Protein AF-A0A7S2X9T5-F1 (afdb_monomer_lite)

InterPro domains:
  IPR002048 EF-hand domain [PS50222] (92-127)
  IPR002048 EF-hand domain [PS50222] (183-218)
  IPR002048 EF-hand domain [SM00054] (96-124)
  IPR002048 EF-hand domain [SM00054] (187-215)
  IPR011992 EF-hand domain pair [SSF47473] (95-213)
  IPR018247 EF-Hand 1, calcium-binding site [PS00018] (105-117)
  IPR018247 EF-Hand 1, calcium-binding site [PS00018] (196-208)
  IPR051001 Calbindin Calcium-Binding [PTHR19972] (71-126)

Structure (mmCIF, N/CA/C/O backbone):
data_AF-A0A7S2X9T5-F1
#
_entry.id   AF-A0A7S2X9T5-F1
#
loop_
_atom_site.group_PDB
_atom_site.id
_atom_site.type_symbol
_atom_site.label_atom_id
_atom_site.label_alt_id
_atom_site.label_comp_id
_atom_site.label_asym_id
_atom_site.label_entity_id
_atom_site.label_seq_id
_atom_site.pdbx_PDB_ins_code
_atom_site.Cartn_x
_atom_site.Cartn_y
_atom_site.Cartn_z
_atom_site.occupancy
_atom_site.B_iso_or_equiv
_atom_site.auth_seq_id
_atom_site.auth_comp_id
_atom_site.auth_asym_id
_atom_site.auth_atom_id
_atom_site.pdbx_PDB_model_num
ATOM 1 N N . HIS A 1 1 ? -42.549 -11.070 -49.630 1.00 38.09 1 HIS A N 1
ATOM 2 C CA . HIS A 1 1 ? -42.381 -11.537 -48.239 1.00 38.09 1 HIS A CA 1
ATOM 3 C C . HIS A 1 1 ? -40.902 -11.525 -47.899 1.00 38.09 1 HIS A C 1
ATOM 5 O O . HIS A 1 1 ? -40.160 -12.349 -48.411 1.00 38.09 1 HIS A O 1
ATOM 11 N N . ILE A 1 2 ? -40.483 -10.548 -47.099 1.00 38.19 2 ILE A N 1
ATOM 12 C CA . ILE A 1 2 ? -39.119 -10.401 -46.590 1.00 38.19 2 ILE A CA 1
ATOM 13 C C . ILE A 1 2 ? -39.143 -10.981 -45.171 1.00 38.19 2 ILE A C 1
ATOM 15 O O . ILE A 1 2 ? -39.944 -10.528 -44.356 1.00 38.19 2 ILE A O 1
ATOM 19 N N . ARG A 1 3 ? -38.331 -12.005 -44.887 1.00 30.66 3 ARG A N 1
ATOM 20 C CA . ARG A 1 3 ? -38.023 -12.434 -43.512 1.00 30.66 3 ARG A CA 1
ATOM 21 C C . ARG A 1 3 ? -36.556 -12.094 -43.223 1.00 30.66 3 ARG A C 1
ATOM 23 O O . ARG A 1 3 ? -35.728 -12.373 -44.089 1.00 30.66 3 ARG A O 1
ATOM 30 N N . PRO A 1 4 ? -36.229 -11.500 -42.063 1.00 34.91 4 PRO A N 1
ATOM 31 C CA . PRO A 1 4 ? -34.868 -11.092 -41.746 1.00 34.91 4 PRO A CA 1
ATOM 32 C C . PRO A 1 4 ? -34.027 -12.283 -41.273 1.00 34.91 4 PRO A C 1
ATOM 34 O O . PRO A 1 4 ? -34.517 -13.154 -40.552 1.00 34.91 4 PRO A O 1
ATOM 37 N N . GLN A 1 5 ? -32.757 -12.302 -41.682 1.00 32.34 5 GLN A N 1
ATOM 38 C CA . GLN A 1 5 ? -31.740 -13.206 -41.149 1.00 32.34 5 GLN A CA 1
ATOM 39 C C . GLN A 1 5 ? -31.436 -12.833 -39.693 1.00 32.34 5 GLN A C 1
ATOM 41 O O . GLN A 1 5 ? -31.214 -11.668 -39.374 1.00 32.34 5 GLN A O 1
ATOM 46 N N . GLN A 1 6 ? -31.455 -13.836 -38.817 1.00 29.19 6 GLN A N 1
ATOM 47 C CA . GLN A 1 6 ? -31.031 -13.727 -37.426 1.00 29.19 6 GLN A CA 1
ATOM 48 C C . GLN A 1 6 ? -29.504 -13.619 -37.359 1.00 29.19 6 GLN A C 1
ATOM 50 O O . GLN A 1 6 ? -28.792 -14.478 -37.876 1.00 29.19 6 GLN A O 1
ATOM 55 N N . GLU A 1 7 ? -29.014 -12.578 -36.689 1.00 29.03 7 GLU A N 1
ATOM 56 C CA . GLU A 1 7 ? -27.618 -12.436 -36.285 1.00 29.03 7 GLU A CA 1
ATOM 57 C C . GLU A 1 7 ? -27.287 -13.462 -35.192 1.00 29.03 7 GLU A C 1
ATOM 59 O O . GLU A 1 7 ? -27.746 -13.365 -34.052 1.00 29.03 7 GLU A O 1
ATOM 64 N N . THR A 1 8 ? -26.467 -14.457 -35.522 1.00 29.42 8 THR A N 1
ATOM 65 C CA . THR A 1 8 ? -25.823 -15.317 -34.528 1.00 29.42 8 THR A CA 1
ATOM 66 C C . THR A 1 8 ? -24.639 -14.579 -33.913 1.00 29.42 8 THR A C 1
ATOM 68 O O . THR A 1 8 ? -23.557 -14.513 -34.497 1.00 29.42 8 THR A O 1
ATOM 71 N N . TRP A 1 9 ? -24.849 -14.038 -32.715 1.00 28.67 9 TRP A N 1
ATOM 72 C CA . TRP A 1 9 ? -23.794 -13.574 -31.819 1.00 28.67 9 TRP A CA 1
ATOM 73 C C . TRP A 1 9 ? -22.927 -14.766 -31.390 1.00 28.67 9 TRP A C 1
ATOM 75 O O . TRP A 1 9 ? -23.357 -15.608 -30.602 1.00 28.67 9 TRP A O 1
ATOM 85 N N . MET A 1 10 ? -21.700 -14.857 -31.911 1.00 30.62 10 MET A N 1
ATOM 86 C CA . MET A 1 10 ? -20.696 -15.784 -31.387 1.00 30.62 10 MET A CA 1
ATOM 87 C C . MET A 1 10 ? -20.160 -15.243 -30.059 1.00 30.62 10 MET A C 1
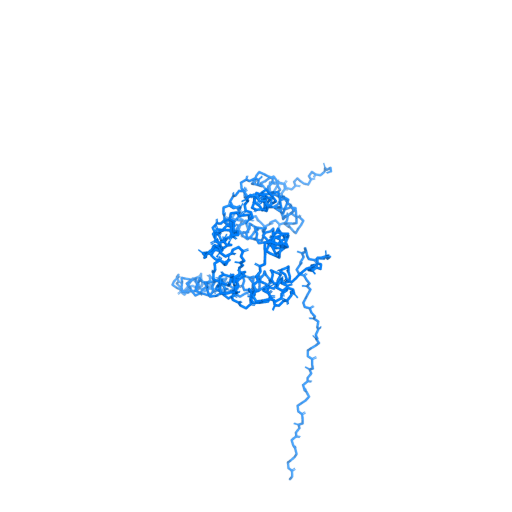ATOM 89 O O . MET A 1 10 ? -19.544 -14.181 -30.002 1.00 30.62 10 MET A O 1
ATOM 93 N N . GLY A 1 11 ? -20.428 -15.983 -28.984 1.00 26.03 11 GLY A N 1
ATOM 94 C CA . GLY A 1 11 ? -19.968 -15.671 -27.639 1.00 26.03 11 GLY A CA 1
ATOM 95 C C . GLY A 1 11 ? -18.446 -15.736 -27.524 1.00 26.03 11 GLY A C 1
ATOM 96 O O . GLY A 1 11 ? -17.842 -16.794 -27.696 1.00 26.03 11 GLY A O 1
ATOM 97 N N . CYS A 1 12 ? -17.830 -14.610 -27.167 1.00 30.22 12 CYS A N 1
ATOM 98 C CA . CYS A 1 12 ? -16.472 -14.589 -26.643 1.00 30.22 12 CYS A CA 1
ATOM 99 C C . CYS A 1 12 ? -16.456 -15.330 -25.301 1.00 30.22 12 CYS A C 1
ATOM 101 O O . CYS A 1 12 ? -17.084 -14.905 -24.330 1.00 30.22 12 CYS A O 1
ATOM 103 N N . GLY A 1 13 ? -15.756 -16.463 -25.268 1.00 27.20 13 GLY A N 1
ATOM 104 C CA . GLY A 1 13 ? -15.560 -17.264 -24.069 1.00 27.20 13 GLY A CA 1
ATOM 105 C C . GLY A 1 13 ? -14.967 -16.443 -22.924 1.00 27.20 13 GLY A C 1
ATOM 106 O O . GLY A 1 13 ? -14.002 -15.701 -23.095 1.00 27.20 13 GLY A O 1
ATOM 107 N N . ASN A 1 14 ? -15.546 -16.623 -21.737 1.00 29.62 14 ASN A N 1
ATOM 108 C CA . ASN A 1 14 ? -15.087 -16.097 -20.452 1.00 29.62 14 ASN A CA 1
ATOM 109 C C . ASN A 1 14 ? -13.755 -16.737 -20.003 1.00 29.62 14 ASN A C 1
ATOM 111 O O . ASN A 1 14 ? -13.665 -17.320 -18.920 1.00 29.62 14 ASN A O 1
ATOM 115 N N . SER A 1 15 ? -12.691 -16.639 -20.799 1.00 31.06 15 SER A N 1
ATOM 116 C CA . SER A 1 15 ? -11.345 -16.888 -20.286 1.00 31.06 15 SER A CA 1
ATOM 117 C C . SER A 1 15 ? -10.933 -15.677 -19.455 1.00 31.06 15 SER A C 1
ATOM 119 O O . SER A 1 15 ? -10.587 -14.625 -19.995 1.00 31.06 15 SER A O 1
ATOM 121 N N . LYS A 1 16 ? -11.011 -15.813 -18.124 1.00 30.31 16 LYS A N 1
ATOM 122 C CA . LYS A 1 16 ? -10.439 -14.838 -17.188 1.00 30.31 16 LYS A CA 1
ATOM 123 C C . LYS A 1 16 ? -8.987 -14.562 -17.610 1.00 30.31 16 LYS A C 1
ATOM 125 O O . LYS A 1 16 ? -8.250 -15.528 -17.818 1.00 30.31 16 LYS A O 1
ATOM 130 N N . PRO A 1 17 ? -8.564 -13.292 -17.734 1.00 34.03 17 PRO A N 1
ATOM 131 C CA . PRO A 1 17 ? -7.172 -12.986 -18.026 1.00 34.03 17 PRO A CA 1
ATOM 132 C C . PRO A 1 17 ? -6.274 -13.617 -16.950 1.00 34.03 17 PRO A C 1
ATOM 134 O O . PRO A 1 17 ? -6.672 -13.652 -15.777 1.00 34.03 17 PRO A O 1
ATOM 137 N N . PRO A 1 18 ? -5.093 -14.138 -17.328 1.00 29.88 18 PRO A N 1
ATOM 138 C CA . PRO A 1 18 ? -4.200 -14.792 -16.386 1.00 29.88 18 PRO A CA 1
ATOM 139 C C . PRO A 1 18 ? -3.847 -13.831 -15.242 1.00 29.88 18 PRO A C 1
ATOM 141 O O . PRO A 1 18 ? -3.672 -12.627 -15.472 1.00 29.88 18 PRO A O 1
ATOM 144 N N . PRO A 1 19 ? -3.770 -14.326 -13.994 1.00 32.53 19 PRO A N 1
ATOM 145 C CA . PRO A 1 19 ? -3.371 -13.497 -12.871 1.00 32.53 19 PRO A CA 1
ATOM 146 C C . PRO A 1 19 ? -1.967 -12.925 -13.127 1.00 32.53 19 PRO A C 1
ATOM 148 O O . PRO A 1 19 ? -1.104 -13.628 -13.657 1.00 32.53 19 PRO A O 1
ATOM 151 N N . PRO A 1 20 ? -1.707 -11.655 -12.769 1.00 39.97 20 PRO A N 1
ATOM 152 C CA . PRO A 1 20 ? -0.379 -11.083 -12.921 1.00 39.97 20 PRO A CA 1
ATOM 153 C C . PRO A 1 20 ? 0.640 -11.907 -12.125 1.00 39.97 20 PRO A C 1
ATOM 155 O O . PRO A 1 20 ? 0.390 -12.293 -10.979 1.00 39.97 20 PRO A O 1
ATOM 158 N N . SER A 1 21 ? 1.793 -12.161 -12.745 1.00 34.38 21 SER A N 1
ATOM 159 C CA . SER A 1 21 ? 2.908 -12.913 -12.164 1.00 34.38 21 SER A CA 1
ATOM 160 C C . SER A 1 21 ? 3.234 -12.396 -10.755 1.00 34.38 21 SER A C 1
ATOM 162 O O . SER A 1 21 ? 3.602 -11.228 -10.607 1.00 34.38 21 SER A O 1
ATOM 164 N N . GLY A 1 22 ? 3.076 -13.249 -9.737 1.00 40.38 22 GLY A N 1
ATOM 165 C CA . GLY A 1 22 ? 3.231 -12.900 -8.315 1.00 40.38 22 GLY A CA 1
ATOM 166 C C . GLY A 1 22 ? 1.965 -13.062 -7.460 1.00 40.38 22 GLY A C 1
ATOM 167 O O . GLY A 1 22 ? 2.048 -12.917 -6.246 1.00 40.38 22 GLY A O 1
ATOM 168 N N . MET A 1 23 ? 0.813 -13.383 -8.066 1.00 46.84 23 MET A N 1
ATOM 169 C CA . MET A 1 23 ? -0.453 -13.646 -7.355 1.00 46.84 23 MET A CA 1
ATOM 170 C C . MET A 1 23 ? -0.829 -15.131 -7.225 1.00 46.84 23 MET A C 1
ATOM 172 O O . MET A 1 23 ? -1.906 -15.441 -6.715 1.00 46.84 23 MET A O 1
ATOM 176 N N . GLU A 1 24 ? 0.020 -16.061 -7.667 1.00 38.56 24 GLU A N 1
ATOM 177 C CA . GLU A 1 24 ? -0.227 -17.494 -7.471 1.00 38.56 24 GLU A CA 1
ATOM 178 C C . GLU A 1 24 ? -0.233 -17.818 -5.967 1.00 38.56 24 GLU A C 1
ATOM 180 O O . GLU A 1 24 ? 0.799 -17.767 -5.302 1.00 38.56 24 GLU A O 1
ATOM 185 N N . GLY A 1 25 ? -1.424 -18.103 -5.424 1.00 44.62 25 GLY A N 1
ATOM 186 C CA . GLY A 1 25 ? -1.620 -18.564 -4.044 1.00 44.62 25 GLY A CA 1
ATOM 187 C C . GLY A 1 25 ? -2.111 -17.527 -3.024 1.00 44.62 25 GLY A C 1
ATOM 188 O O . GLY A 1 25 ? -2.341 -17.898 -1.877 1.00 44.62 25 GLY A O 1
ATOM 189 N N . MET A 1 26 ? -2.319 -16.256 -3.391 1.00 47.56 26 MET A N 1
ATOM 190 C CA . MET A 1 26 ? -2.871 -15.252 -2.461 1.00 47.56 26 MET A CA 1
ATOM 191 C C . MET A 1 26 ? -4.394 -15.140 -2.596 1.00 47.56 26 MET A C 1
ATOM 193 O O . MET A 1 26 ? -4.911 -14.337 -3.372 1.00 47.56 26 MET A O 1
ATOM 197 N N . THR A 1 27 ? -5.127 -15.943 -1.827 1.00 51.59 27 THR A N 1
ATOM 198 C CA . THR A 1 27 ? -6.568 -15.750 -1.611 1.00 51.59 27 THR A CA 1
ATOM 199 C C . THR A 1 27 ? -6.779 -14.643 -0.574 1.00 51.59 27 THR A C 1
ATOM 201 O O . THR A 1 27 ? -6.241 -14.766 0.529 1.00 51.59 27 THR A O 1
ATOM 204 N N . PRO A 1 28 ? -7.539 -13.572 -0.876 1.00 60.72 28 PRO A N 1
ATOM 205 C CA . PRO A 1 28 ? -7.909 -12.575 0.125 1.00 60.72 28 PRO A CA 1
ATOM 206 C C . PRO A 1 28 ? -8.581 -13.259 1.318 1.00 60.72 28 PRO A C 1
ATOM 208 O O . PRO A 1 28 ? -9.550 -13.993 1.137 1.00 60.72 28 PRO A O 1
ATOM 211 N N . ASN A 1 29 ? -8.057 -13.047 2.520 1.00 70.00 29 ASN A N 1
ATOM 212 C CA . ASN A 1 29 ? -8.538 -13.699 3.740 1.00 70.00 29 ASN A CA 1
ATOM 213 C C . ASN A 1 29 ? -9.591 -12.872 4.498 1.00 70.00 29 ASN A C 1
ATOM 215 O O . ASN A 1 29 ? -10.198 -13.384 5.432 1.00 70.00 29 ASN A O 1
ATOM 219 N N . ASN A 1 30 ? -9.815 -11.616 4.103 1.00 79.06 30 ASN A N 1
ATOM 220 C CA . ASN A 1 30 ? -10.853 -10.742 4.647 1.00 79.06 30 ASN A CA 1
ATOM 221 C C . ASN A 1 30 ? -11.331 -9.718 3.598 1.00 79.06 30 ASN A C 1
ATOM 223 O O . ASN A 1 30 ? -10.745 -9.580 2.518 1.00 79.06 30 ASN A O 1
ATOM 227 N N . GLU A 1 31 ? -12.403 -8.999 3.931 1.00 81.75 31 GLU A N 1
ATOM 228 C CA . GLU A 1 31 ? -13.028 -7.983 3.075 1.00 81.75 31 GLU A CA 1
ATOM 229 C C . GLU A 1 31 ? -12.046 -6.867 2.687 1.00 81.75 31 GLU A C 1
ATOM 231 O O . GLU A 1 31 ? -11.949 -6.477 1.523 1.00 81.75 31 GLU A O 1
ATOM 236 N N . ILE A 1 32 ? -11.240 -6.403 3.645 1.00 82.44 32 ILE A N 1
ATOM 237 C CA . ILE A 1 32 ? -10.278 -5.318 3.429 1.00 82.44 32 ILE A CA 1
ATOM 238 C C . ILE A 1 32 ? -9.223 -5.722 2.385 1.00 82.44 32 ILE A C 1
ATOM 240 O O . ILE A 1 32 ? -8.907 -4.950 1.479 1.00 82.44 32 ILE A O 1
ATOM 244 N N . SER A 1 33 ? -8.719 -6.954 2.450 1.00 81.12 33 SER A N 1
ATOM 245 C CA . SER A 1 33 ? -7.790 -7.518 1.466 1.00 81.12 33 SER A CA 1
ATOM 246 C C . SER A 1 33 ? -8.400 -7.602 0.067 1.00 81.12 33 SER A C 1
ATOM 248 O O . SER A 1 33 ? -7.705 -7.350 -0.920 1.00 81.12 33 SER A O 1
ATOM 250 N N . GLN A 1 34 ? -9.693 -7.927 -0.048 1.00 79.94 34 GLN A N 1
ATOM 251 C CA . GLN A 1 34 ? -10.385 -7.940 -1.342 1.00 79.94 34 GLN A CA 1
ATOM 252 C C . GLN A 1 34 ? -10.470 -6.536 -1.937 1.00 79.94 34 GLN A C 1
ATOM 254 O O . GLN A 1 34 ? -10.142 -6.347 -3.112 1.00 79.94 34 GLN A O 1
ATOM 259 N N . LEU A 1 35 ? -10.849 -5.549 -1.122 1.00 80.75 35 LEU A N 1
ATOM 260 C CA . LEU A 1 35 ? -10.935 -4.149 -1.536 1.00 80.75 35 LEU A CA 1
ATOM 261 C C . LEU A 1 35 ? -9.570 -3.618 -1.989 1.00 80.75 35 LEU A C 1
ATOM 263 O O . LEU A 1 35 ? -9.462 -3.053 -3.078 1.00 80.75 35 LEU A O 1
ATOM 267 N N . PHE A 1 36 ? -8.510 -3.892 -1.226 1.00 81.50 36 PHE A N 1
ATOM 268 C CA . PHE A 1 36 ? -7.139 -3.556 -1.612 1.00 81.50 36 PHE A CA 1
ATOM 269 C C . PHE A 1 36 ? -6.709 -4.197 -2.933 1.00 81.50 36 PHE A C 1
ATOM 271 O O . PHE A 1 36 ? -6.029 -3.572 -3.749 1.00 81.50 36 PHE A O 1
ATOM 278 N N . LEU A 1 37 ? -7.095 -5.450 -3.170 1.00 79.31 37 LEU A N 1
ATOM 279 C CA . LEU A 1 37 ? -6.748 -6.149 -4.400 1.00 79.31 37 LEU A CA 1
ATOM 280 C C . LEU A 1 37 ? -7.480 -5.567 -5.617 1.00 79.31 37 LEU A C 1
ATOM 282 O O . LEU A 1 37 ? -6.879 -5.435 -6.686 1.00 79.31 37 LEU A O 1
ATOM 286 N N . ILE A 1 38 ? -8.763 -5.228 -5.470 1.00 79.50 38 ILE A N 1
ATOM 287 C CA . ILE A 1 38 ? -9.550 -4.552 -6.511 1.00 79.50 38 ILE A CA 1
ATOM 288 C C . ILE A 1 38 ? -8.910 -3.205 -6.849 1.00 79.50 38 ILE A C 1
ATOM 290 O O . ILE A 1 38 ? -8.697 -2.906 -8.026 1.00 79.50 38 ILE A O 1
ATOM 294 N N . ASP A 1 39 ? -8.563 -2.433 -5.823 1.00 77.25 39 ASP A N 1
ATOM 295 C CA . ASP A 1 39 ? -7.907 -1.137 -5.954 1.00 77.25 39 ASP A CA 1
ATOM 296 C C . ASP A 1 39 ? -6.589 -1.235 -6.734 1.00 77.25 39 ASP A C 1
ATOM 298 O O . ASP A 1 39 ? -6.404 -0.599 -7.777 1.00 77.25 39 ASP A O 1
ATOM 302 N N . TYR A 1 40 ? -5.710 -2.140 -6.298 1.00 80.00 40 TYR A N 1
ATOM 303 C CA . TYR A 1 40 ? -4.430 -2.386 -6.951 1.00 80.00 40 TYR A CA 1
ATOM 304 C C . TYR A 1 40 ? -4.601 -2.814 -8.420 1.00 80.00 40 TYR A C 1
ATOM 306 O O . TYR A 1 40 ? -3.882 -2.327 -9.295 1.00 80.00 40 TYR A O 1
ATOM 314 N N . LYS A 1 41 ? -5.577 -3.683 -8.724 1.00 80.19 41 LYS A N 1
ATOM 315 C CA . LYS A 1 41 ? -5.870 -4.117 -10.101 1.00 80.19 41 LYS A CA 1
ATOM 316 C C . LYS A 1 41 ? -6.335 -2.961 -10.987 1.00 80.19 41 LYS A C 1
ATOM 318 O O . LYS A 1 41 ? -5.846 -2.844 -12.110 1.00 80.19 41 LYS A O 1
ATOM 323 N N . LYS A 1 42 ? -7.234 -2.101 -10.494 1.00 74.94 42 LYS A N 1
ATOM 324 C CA . LYS A 1 42 ? -7.694 -0.905 -11.223 1.00 74.94 42 LYS A CA 1
ATOM 325 C C . LYS A 1 42 ? -6.528 0.038 -11.522 1.00 74.94 42 LYS A C 1
ATOM 327 O O . LYS A 1 42 ? -6.359 0.473 -12.659 1.00 74.94 42 LYS A O 1
ATOM 332 N N . MET A 1 43 ? -5.687 0.296 -10.522 1.00 75.56 43 MET A N 1
ATOM 333 C CA . MET A 1 43 ? -4.497 1.133 -10.671 1.00 75.56 43 MET A CA 1
ATOM 334 C C . MET A 1 43 ? -3.523 0.556 -11.710 1.00 75.56 43 MET A C 1
ATOM 336 O O . MET A 1 43 ? -3.091 1.276 -12.611 1.00 75.56 43 MET A O 1
ATOM 340 N N . LYS A 1 44 ? -3.254 -0.755 -11.667 1.00 74.31 44 LYS A N 1
ATOM 341 C CA . LYS A 1 44 ? -2.377 -1.430 -12.634 1.00 74.31 44 LYS A CA 1
ATOM 342 C C . LYS A 1 44 ? -2.933 -1.403 -14.058 1.00 74.31 44 LYS A C 1
ATOM 344 O O . LYS A 1 44 ? -2.178 -1.129 -14.986 1.00 74.31 44 LYS A O 1
ATOM 349 N N . ALA A 1 45 ? -4.229 -1.646 -14.249 1.00 71.62 45 ALA A N 1
ATOM 350 C CA . ALA A 1 45 ? -4.847 -1.623 -15.576 1.00 71.62 45 ALA A CA 1
ATOM 351 C C . ALA A 1 45 ? -4.722 -0.242 -16.246 1.00 71.62 45 ALA A C 1
ATOM 353 O O . ALA A 1 45 ? -4.331 -0.148 -17.411 1.00 71.62 45 ALA A O 1
ATOM 354 N N . ASN A 1 46 ? -4.966 0.827 -15.482 1.00 69.19 46 ASN A N 1
ATOM 355 C CA . ASN A 1 46 ? -4.831 2.198 -15.972 1.00 69.19 46 ASN A CA 1
ATOM 356 C C . ASN A 1 46 ? -3.370 2.568 -16.264 1.00 69.19 46 ASN A C 1
ATOM 358 O O . ASN A 1 46 ? -3.081 3.134 -17.320 1.00 69.19 46 ASN A O 1
ATOM 362 N N . TYR A 1 47 ? -2.445 2.185 -15.376 1.00 64.69 47 TYR A N 1
ATOM 363 C CA . TYR A 1 47 ? -1.027 2.505 -15.531 1.00 64.69 47 TYR A CA 1
ATOM 364 C C . TYR A 1 47 ? -0.371 1.781 -16.707 1.00 64.69 47 TYR A C 1
ATOM 366 O O . TYR A 1 47 ? 0.389 2.410 -17.429 1.00 64.69 47 TYR A O 1
ATOM 374 N N . THR A 1 48 ? -0.658 0.487 -16.894 1.00 62.09 48 THR A N 1
ATOM 375 C CA . THR A 1 48 ? 0.145 -0.403 -17.759 1.00 62.09 48 THR A CA 1
ATOM 376 C C . THR A 1 48 ? -0.305 -0.417 -19.219 1.00 62.09 48 THR A C 1
ATOM 378 O O . THR A 1 48 ? 0.510 -0.649 -20.103 1.00 62.09 48 THR A O 1
ATOM 381 N N . ILE A 1 49 ? -1.601 -0.229 -19.486 1.00 61.16 49 ILE A N 1
ATOM 382 C CA . ILE A 1 49 ? -2.155 -0.393 -20.843 1.00 61.16 49 ILE A CA 1
ATOM 383 C C . ILE A 1 49 ? -2.562 0.960 -21.416 1.00 61.16 49 ILE A C 1
ATOM 385 O O . ILE A 1 49 ? -2.185 1.307 -22.531 1.00 61.16 49 ILE A O 1
ATOM 389 N N . LYS A 1 50 ? -3.311 1.751 -20.642 1.00 74.25 50 LYS A N 1
ATOM 390 C CA . LYS A 1 50 ? -3.925 2.978 -21.152 1.00 74.25 50 LYS A CA 1
ATOM 391 C C . LYS A 1 50 ? -2.941 4.147 -21.209 1.00 74.25 50 LYS A C 1
ATOM 393 O O . LYS A 1 50 ? -2.837 4.807 -22.239 1.00 74.25 50 LYS A O 1
ATOM 398 N N . TRP A 1 51 ? -2.228 4.427 -20.118 1.00 78.12 51 TRP A N 1
ATOM 399 C CA . TRP A 1 51 ? -1.371 5.616 -20.050 1.00 78.12 51 TRP A CA 1
ATOM 400 C C . TRP A 1 51 ? -0.020 5.426 -20.731 1.00 78.12 51 TRP A C 1
ATOM 402 O O . TRP A 1 51 ? 0.413 6.321 -21.452 1.00 78.12 51 TRP A O 1
ATOM 412 N N . THR A 1 52 ? 0.631 4.271 -20.556 1.00 7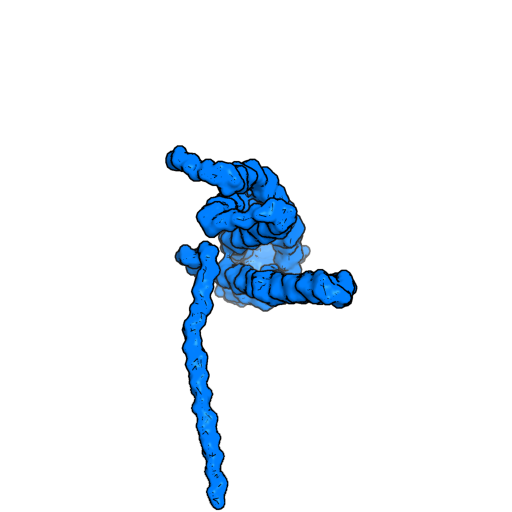5.25 52 THR A N 1
ATOM 413 C CA . THR A 1 52 ? 1.919 4.003 -21.218 1.00 75.25 52 THR A CA 1
ATOM 414 C C . THR A 1 52 ? 1.774 3.980 -22.736 1.00 75.25 52 THR A C 1
ATOM 416 O O . THR A 1 52 ? 2.602 4.570 -23.420 1.00 75.25 52 THR A O 1
ATOM 419 N N . GLY A 1 53 ? 0.702 3.368 -23.259 1.00 80.12 53 GLY A N 1
ATOM 420 C CA . GLY A 1 53 ? 0.416 3.347 -24.697 1.00 80.12 53 GLY A CA 1
ATOM 421 C C . GLY A 1 53 ? 0.227 4.752 -25.267 1.00 80.12 53 GLY A C 1
ATOM 422 O O . GLY A 1 53 ? 0.919 5.131 -26.206 1.00 80.12 53 GLY A O 1
ATOM 423 N N . ARG A 1 54 ? -0.614 5.571 -24.620 1.00 82.75 54 ARG A N 1
ATOM 424 C CA . ARG A 1 54 ? -0.852 6.965 -25.028 1.00 82.75 54 ARG A CA 1
ATOM 425 C C . ARG A 1 54 ? 0.416 7.818 -25.037 1.00 82.75 54 ARG A C 1
ATOM 427 O O . ARG A 1 54 ? 0.631 8.571 -25.980 1.00 82.75 54 ARG A O 1
ATOM 434 N N . LEU A 1 55 ? 1.253 7.707 -24.003 1.00 84.19 55 LEU A N 1
ATOM 435 C CA . LEU A 1 55 ? 2.514 8.453 -23.932 1.00 84.19 55 LEU A CA 1
ATOM 436 C C . LEU A 1 55 ? 3.511 7.990 -25.000 1.00 84.19 55 LEU A C 1
ATOM 438 O O . LEU A 1 55 ? 4.186 8.820 -25.600 1.00 84.19 55 LEU A O 1
ATOM 442 N N . MET A 1 56 ? 3.580 6.682 -25.264 1.00 82.06 56 MET A N 1
ATOM 443 C CA . MET A 1 56 ? 4.435 6.124 -26.313 1.00 82.06 56 MET A CA 1
ATOM 444 C C . MET A 1 56 ? 4.014 6.630 -27.699 1.00 82.06 56 MET A C 1
ATOM 446 O O . MET A 1 56 ? 4.850 7.112 -28.456 1.00 82.06 56 MET A O 1
ATOM 450 N N . GLU A 1 57 ? 2.717 6.577 -28.013 1.00 84.56 57 GLU A N 1
ATOM 451 C CA . GLU A 1 57 ? 2.162 7.088 -29.273 1.00 84.56 57 GLU A CA 1
ATOM 452 C C . GLU A 1 57 ? 2.410 8.591 -29.441 1.00 84.56 57 GLU A C 1
ATOM 454 O O . GLU A 1 57 ? 2.818 9.036 -30.512 1.00 84.56 57 GLU A O 1
ATOM 459 N N . ALA A 1 58 ? 2.212 9.378 -28.378 1.00 86.94 58 ALA A N 1
ATOM 460 C CA . ALA A 1 58 ? 2.474 10.815 -28.400 1.00 86.94 58 ALA A CA 1
ATOM 461 C C . ALA A 1 58 ? 3.952 11.127 -28.659 1.00 86.94 58 ALA A C 1
ATOM 463 O O . ALA A 1 58 ? 4.266 12.049 -29.409 1.00 86.94 58 ALA A O 1
ATOM 464 N N . ARG A 1 59 ? 4.859 10.328 -28.086 1.00 86.75 59 ARG A N 1
ATOM 465 C CA . ARG A 1 59 ? 6.300 10.469 -28.303 1.00 86.75 59 ARG A CA 1
ATOM 466 C C . ARG A 1 59 ? 6.689 10.169 -29.749 1.00 86.75 59 ARG A C 1
ATOM 468 O O . ARG A 1 59 ? 7.400 10.963 -30.351 1.00 86.75 59 ARG A O 1
ATOM 475 N N . ILE A 1 60 ? 6.154 9.088 -30.322 1.00 87.31 60 ILE A N 1
ATOM 476 C CA . ILE A 1 60 ? 6.367 8.729 -31.734 1.00 87.31 60 ILE A CA 1
ATOM 477 C C . ILE A 1 60 ? 5.878 9.853 -32.659 1.00 87.31 60 ILE A C 1
ATOM 479 O O . ILE A 1 60 ? 6.553 10.194 -33.625 1.00 87.31 60 ILE A O 1
ATOM 483 N N . ARG A 1 61 ? 4.726 10.460 -32.357 1.00 88.56 61 ARG A N 1
ATOM 484 C CA . ARG A 1 61 ? 4.172 11.579 -33.139 1.00 88.56 61 ARG A CA 1
ATOM 485 C C . ARG A 1 61 ? 5.017 12.849 -33.040 1.00 88.56 61 ARG A C 1
ATOM 487 O O . ARG A 1 61 ? 5.263 13.495 -34.056 1.00 88.56 61 ARG A O 1
ATOM 494 N N . ALA A 1 62 ? 5.499 13.180 -31.842 1.00 86.94 62 ALA A N 1
ATOM 495 C CA . ALA A 1 62 ? 6.401 14.311 -31.640 1.00 86.94 62 ALA A CA 1
ATOM 496 C C . ALA A 1 62 ? 7.721 14.122 -32.413 1.00 86.94 62 ALA A C 1
ATOM 498 O O . ALA A 1 62 ? 8.150 15.028 -33.126 1.00 86.94 62 ALA A O 1
ATOM 499 N N . GLU A 1 63 ? 8.317 12.925 -32.346 1.00 86.75 63 GLU A N 1
ATOM 500 C CA . GLU A 1 63 ? 9.514 12.550 -33.118 1.00 86.75 63 GLU A CA 1
ATOM 501 C C . GLU A 1 63 ? 9.250 12.532 -34.636 1.00 86.75 63 GLU A C 1
ATOM 503 O O . GLU A 1 63 ? 10.134 12.857 -35.426 1.00 86.75 63 GLU A O 1
ATOM 508 N N . GLY A 1 64 ? 8.017 12.215 -35.046 1.00 87.56 64 GLY A N 1
ATOM 509 C CA . GLY A 1 64 ? 7.538 12.246 -36.430 1.00 87.56 64 GLY A CA 1
ATOM 510 C C . GLY A 1 64 ? 7.251 13.644 -36.993 1.00 87.56 64 GLY A C 1
ATOM 511 O O . GLY A 1 64 ? 6.806 13.746 -38.136 1.00 87.56 64 GLY A O 1
ATOM 512 N N . GLY A 1 65 ? 7.507 14.711 -36.229 1.00 86.00 65 GLY A N 1
ATOM 513 C CA . GLY A 1 65 ? 7.419 16.096 -36.700 1.00 86.00 65 GLY A CA 1
ATOM 514 C C . GLY A 1 65 ? 6.147 16.853 -36.310 1.00 86.00 65 GLY A C 1
ATOM 515 O O . GLY A 1 65 ? 5.987 17.996 -36.729 1.00 86.00 65 GLY A O 1
ATOM 516 N N . GLU A 1 66 ? 5.266 16.279 -35.482 1.00 85.38 66 GLU A N 1
ATOM 517 C CA . GLU A 1 66 ? 4.063 16.978 -34.987 1.00 85.38 66 GLU A CA 1
ATOM 518 C C . GLU A 1 66 ? 4.352 18.000 -33.864 1.00 85.38 66 GLU A C 1
ATOM 520 O O . GLU A 1 66 ? 3.440 18.667 -33.378 1.00 85.38 66 GLU A O 1
ATOM 525 N N . GLY A 1 67 ? 5.621 18.150 -33.470 1.00 82.81 67 GLY A N 1
ATOM 526 C CA . GLY A 1 67 ? 6.068 19.088 -32.439 1.00 82.81 67 GLY A CA 1
ATOM 527 C C . GLY A 1 67 ? 5.860 18.579 -31.007 1.00 82.81 67 GLY A C 1
ATOM 528 O O . GLY A 1 67 ? 5.028 17.713 -30.734 1.00 82.81 67 GLY A O 1
ATOM 529 N N . GLU A 1 68 ? 6.626 19.127 -30.057 1.00 87.38 68 GLU A N 1
ATOM 530 C CA . GLU A 1 68 ? 6.579 18.704 -28.644 1.00 87.38 68 GLU A CA 1
ATOM 531 C C . GLU A 1 68 ? 5.241 19.016 -27.947 1.00 87.38 68 GLU A C 1
ATOM 533 O O . GLU A 1 68 ? 4.920 18.421 -26.917 1.00 87.38 68 GLU A O 1
ATOM 538 N N . GLU A 1 69 ? 4.418 19.901 -28.515 1.00 88.81 69 GLU A N 1
ATOM 539 C CA . GLU A 1 69 ? 3.121 20.287 -27.949 1.00 88.81 69 GLU A CA 1
ATOM 540 C C . GLU A 1 69 ? 2.150 19.097 -27.837 1.00 88.81 69 GLU A C 1
ATOM 542 O O . GLU A 1 69 ? 1.403 18.990 -26.862 1.00 88.81 69 GLU A O 1
ATOM 547 N N . VAL A 1 70 ? 2.210 18.141 -28.775 1.00 87.25 70 VAL A N 1
ATOM 548 C CA . VAL A 1 70 ? 1.410 16.903 -28.726 1.00 87.25 70 VAL A CA 1
ATOM 549 C C . VAL A 1 70 ? 1.775 16.054 -27.510 1.00 87.25 70 VAL A C 1
ATOM 551 O O . VAL A 1 70 ? 0.884 15.525 -26.839 1.00 87.25 70 VAL A O 1
ATOM 554 N N . LEU A 1 71 ? 3.068 15.953 -27.191 1.00 85.75 71 LEU A N 1
ATOM 555 C CA . LEU A 1 71 ? 3.538 15.218 -26.021 1.00 85.75 71 LEU A CA 1
ATOM 556 C C . LEU A 1 71 ? 3.047 15.888 -24.736 1.00 85.75 71 LEU A C 1
ATOM 558 O O . LEU A 1 71 ? 2.442 15.222 -23.896 1.00 85.75 71 LEU A O 1
ATOM 562 N N . TRP A 1 72 ? 3.213 17.208 -24.629 1.00 88.19 72 TRP A N 1
ATOM 563 C CA . TRP A 1 72 ? 2.768 17.974 -23.464 1.00 88.19 72 TRP A CA 1
ATOM 564 C C . TRP A 1 72 ? 1.253 17.855 -23.215 1.00 88.19 72 TRP A C 1
ATOM 566 O O . TRP A 1 72 ? 0.817 17.645 -22.079 1.00 88.19 72 TRP A O 1
ATOM 576 N N . MET A 1 73 ? 0.428 17.930 -24.267 1.00 88.25 73 MET A N 1
ATOM 577 C CA . MET A 1 73 ? -1.026 17.766 -24.144 1.00 88.25 73 MET A CA 1
ATOM 578 C C . MET A 1 73 ? -1.412 16.380 -23.617 1.00 88.25 73 MET A C 1
ATOM 580 O O . MET A 1 73 ? -2.292 16.263 -22.758 1.00 88.25 73 MET A O 1
ATOM 584 N N . VAL A 1 74 ? -0.759 15.326 -24.110 1.00 86.69 74 VAL A N 1
ATOM 585 C CA . VAL A 1 74 ? -1.033 13.951 -23.673 1.00 86.69 74 VAL A CA 1
ATOM 586 C C . VAL A 1 74 ? -0.526 13.713 -22.250 1.00 86.69 74 VAL A C 1
ATOM 588 O O . VAL A 1 74 ? -1.236 13.093 -21.458 1.00 86.69 74 VAL A O 1
ATOM 591 N N . GLU A 1 75 ? 0.640 14.249 -21.881 1.00 84.06 75 GLU A N 1
ATOM 592 C CA . GLU A 1 75 ? 1.143 14.218 -20.502 1.00 84.06 75 GLU A CA 1
ATOM 593 C C . GLU A 1 75 ? 0.153 14.860 -19.528 1.00 84.06 75 GLU A C 1
ATOM 595 O O . GLU A 1 75 ? -0.190 14.258 -18.506 1.00 84.06 75 GLU A O 1
ATOM 600 N N . LYS A 1 76 ? -0.381 16.036 -19.877 1.00 88.06 76 LYS A N 1
ATOM 601 C CA . LYS A 1 76 ? -1.390 16.727 -19.071 1.00 88.06 76 LYS A CA 1
ATOM 602 C C . LYS A 1 76 ? -2.668 15.897 -18.905 1.00 88.06 76 LYS A C 1
ATOM 604 O O . LYS A 1 76 ? -3.141 15.731 -17.782 1.00 88.06 76 LYS A O 1
ATOM 609 N N . GLN A 1 77 ? -3.205 15.330 -19.988 1.00 85.50 77 GLN A N 1
ATOM 610 C CA . GLN A 1 77 ? -4.394 14.466 -19.924 1.00 85.50 77 GLN A CA 1
ATOM 611 C C . GLN A 1 77 ? -4.158 13.217 -19.068 1.00 85.50 77 GLN A C 1
ATOM 613 O O . GLN A 1 77 ? -5.039 12.794 -18.318 1.00 85.50 77 GLN A O 1
ATOM 618 N N . VAL A 1 78 ? -2.967 12.620 -19.161 1.00 83.19 78 VAL A N 1
ATOM 619 C CA . VAL A 1 78 ? -2.589 11.476 -18.327 1.00 83.19 78 VAL A CA 1
ATOM 620 C C . VAL A 1 78 ? -2.529 11.872 -16.852 1.00 83.19 78 VAL A C 1
ATOM 622 O O . VAL A 1 78 ? -3.004 11.105 -16.019 1.00 83.19 78 VAL A O 1
ATOM 625 N N . GLU A 1 79 ? -2.000 13.046 -16.501 1.00 78.69 79 GLU A N 1
ATOM 626 C CA . GLU A 1 79 ? -2.004 13.541 -15.115 1.00 78.69 79 GLU A CA 1
ATOM 627 C C . GLU A 1 79 ? -3.420 13.823 -14.582 1.00 78.69 79 GLU A C 1
ATOM 629 O O . GLU A 1 79 ? -3.742 13.459 -13.448 1.00 78.69 79 GLU A O 1
ATOM 634 N N . GLU A 1 80 ? -4.311 14.382 -15.401 1.00 82.69 80 GLU A N 1
ATOM 635 C CA . GLU A 1 80 ? -5.718 14.588 -15.029 1.00 82.69 80 GLU A CA 1
ATOM 636 C C . GLU A 1 80 ? -6.457 13.256 -14.813 1.00 82.69 80 GLU A C 1
ATOM 638 O O . GLU A 1 80 ? -7.152 13.072 -13.806 1.00 82.69 80 GLU A O 1
ATOM 643 N N . GLU A 1 81 ? -6.271 12.285 -15.712 1.00 80.31 81 GLU A N 1
ATOM 644 C CA . GLU A 1 81 ? -6.832 10.942 -15.551 1.00 80.31 81 GLU A CA 1
ATOM 645 C C . GLU A 1 81 ? -6.229 10.210 -14.347 1.00 80.31 81 GLU A C 1
ATOM 647 O O . GLU A 1 81 ? -6.966 9.542 -13.619 1.00 80.31 81 GLU A O 1
ATOM 652 N N . LYS A 1 82 ? -4.923 10.359 -14.089 1.00 73.50 82 LYS A N 1
ATOM 653 C CA . LYS A 1 82 ? -4.266 9.846 -12.877 1.00 73.50 82 LYS A CA 1
ATOM 654 C C . LYS A 1 82 ? -4.929 10.398 -11.629 1.00 73.50 82 LYS A C 1
ATOM 656 O O . LYS A 1 82 ? -5.272 9.617 -10.746 1.00 73.50 82 LYS A O 1
ATOM 661 N N . ALA A 1 83 ? -5.167 11.706 -11.569 1.00 70.75 83 ALA A N 1
ATOM 662 C CA . ALA A 1 83 ? -5.827 12.341 -10.434 1.00 70.75 83 ALA A CA 1
ATOM 663 C C . ALA A 1 83 ? -7.276 11.853 -10.252 1.00 70.75 83 ALA A C 1
ATOM 665 O O . ALA A 1 83 ? -7.724 11.660 -9.118 1.00 70.75 83 ALA A O 1
ATOM 666 N N . LYS A 1 84 ? -8.010 11.619 -11.348 1.00 73.12 84 LYS A N 1
ATOM 667 C CA . LYS A 1 84 ? -9.376 11.074 -11.309 1.00 73.12 84 LYS A CA 1
ATOM 668 C C . LYS A 1 84 ? -9.398 9.627 -10.820 1.00 73.12 84 LYS A C 1
ATOM 670 O O . LYS A 1 84 ? -10.095 9.329 -9.853 1.00 73.12 84 LYS A O 1
ATOM 675 N N . VAL A 1 85 ? -8.584 8.761 -11.424 1.00 68.38 85 VAL A N 1
ATOM 676 C CA . VAL A 1 85 ? -8.432 7.364 -11.000 1.00 68.38 85 VAL A CA 1
ATOM 677 C C . VAL A 1 85 ? -8.009 7.324 -9.543 1.00 68.38 85 VAL A C 1
ATOM 679 O O . VAL A 1 85 ? -8.625 6.617 -8.775 1.00 68.38 85 VAL A O 1
ATOM 682 N N . GLN A 1 86 ? -7.059 8.151 -9.116 1.00 64.06 86 GLN A N 1
ATOM 683 C CA . GLN A 1 86 ? -6.623 8.215 -7.724 1.00 64.06 86 GLN A CA 1
ATOM 684 C C . GLN A 1 86 ? -7.729 8.640 -6.744 1.00 64.06 86 GLN A C 1
ATOM 686 O O . GLN A 1 86 ? -7.702 8.216 -5.592 1.00 64.06 86 GLN A O 1
ATOM 691 N N . LYS A 1 87 ? -8.703 9.458 -7.165 1.00 63.09 87 LYS A N 1
ATOM 692 C CA . LYS A 1 87 ? -9.889 9.771 -6.349 1.00 63.09 87 LYS A CA 1
ATOM 693 C C . LYS A 1 87 ? -10.867 8.592 -6.278 1.00 63.09 87 LYS A C 1
ATOM 695 O O . LYS A 1 87 ? -11.450 8.367 -5.222 1.00 63.09 87 LYS A O 1
ATOM 700 N N . GLU A 1 88 ? -11.029 7.847 -7.369 1.00 58.97 88 GLU A N 1
ATOM 701 C CA . GLU A 1 88 ? -11.929 6.684 -7.479 1.00 58.97 88 GLU A CA 1
ATOM 702 C C . GLU A 1 88 ? -11.340 5.405 -6.844 1.00 58.97 88 GLU A C 1
ATOM 704 O O . GLU A 1 88 ? -12.066 4.596 -6.267 1.00 58.97 88 GLU A O 1
ATOM 709 N N . THR A 1 89 ? -10.016 5.255 -6.917 1.00 54.72 89 THR A N 1
ATOM 710 C CA . THR A 1 89 ? -9.155 4.192 -6.367 1.00 54.72 89 THR A CA 1
ATOM 711 C C . THR A 1 89 ? -8.396 4.698 -5.137 1.00 54.72 89 THR A C 1
ATOM 713 O O . THR A 1 89 ? -7.266 4.298 -4.850 1.00 54.72 89 THR A O 1
ATOM 716 N N . ALA A 1 90 ? -8.955 5.676 -4.426 1.00 58.25 90 ALA A N 1
ATOM 717 C CA . ALA A 1 90 ? -8.502 5.921 -3.075 1.00 58.25 90 ALA A CA 1
ATOM 718 C C . ALA A 1 90 ? -8.982 4.713 -2.276 1.00 58.25 90 ALA A C 1
ATOM 720 O O . ALA A 1 90 ? -10.174 4.591 -1.994 1.00 58.25 90 ALA A O 1
ATOM 721 N N . VAL A 1 91 ? -8.066 3.804 -1.948 1.00 59.19 91 VAL A N 1
ATOM 722 C CA . VAL A 1 91 ? -8.193 2.933 -0.778 1.00 59.19 91 VAL A CA 1
ATOM 723 C C . VAL A 1 91 ? -8.965 3.707 0.299 1.00 59.19 91 VAL A C 1
ATOM 725 O O . VAL A 1 91 ? -8.546 4.802 0.673 1.00 59.19 91 VAL A O 1
ATOM 728 N N . MET A 1 92 ? -10.107 3.177 0.747 1.00 66.00 92 MET A N 1
ATOM 729 C CA . MET A 1 92 ? -11.038 3.865 1.660 1.00 66.00 92 MET A CA 1
ATOM 730 C C . MET A 1 92 ? -11.808 5.059 1.067 1.00 66.00 92 MET A C 1
ATOM 732 O O . MET A 1 92 ? -11.922 6.119 1.687 1.00 66.00 92 MET A O 1
ATOM 736 N N . ASN A 1 93 ? -12.382 4.899 -0.129 1.00 70.69 93 ASN A N 1
ATOM 737 C CA . ASN A 1 93 ? -13.515 5.727 -0.549 1.00 70.69 93 ASN A CA 1
ATOM 738 C C . ASN A 1 93 ? -14.760 5.422 0.324 1.00 70.69 93 ASN A C 1
ATOM 740 O O . ASN A 1 93 ? -14.765 4.452 1.085 1.00 70.69 93 ASN A O 1
ATOM 744 N N . ALA A 1 94 ? -15.799 6.258 0.239 1.00 73.69 94 ALA A N 1
ATOM 745 C CA . ALA A 1 94 ? -16.981 6.136 1.101 1.00 73.69 94 ALA A CA 1
ATOM 746 C C . ALA A 1 94 ? -17.656 4.754 0.998 1.00 73.69 94 ALA A C 1
ATOM 748 O O . ALA A 1 94 ? -17.962 4.149 2.017 1.00 73.69 94 ALA A O 1
ATOM 749 N N . GLU A 1 95 ? -17.790 4.211 -0.214 1.00 77.31 95 GLU A N 1
ATOM 750 C CA . GLU A 1 95 ? -18.388 2.891 -0.458 1.00 77.31 95 GLU A CA 1
ATOM 751 C C . GLU A 1 95 ? -17.575 1.755 0.193 1.00 77.31 95 GLU A C 1
ATOM 753 O O . GLU A 1 95 ? -18.127 0.861 0.834 1.00 77.31 95 GLU A O 1
ATOM 758 N N . CYS A 1 96 ? -16.244 1.801 0.085 1.00 77.38 96 CYS A N 1
ATOM 759 C CA . CYS A 1 96 ? -15.354 0.856 0.759 1.00 77.38 96 CYS A CA 1
ATOM 760 C C . CYS A 1 96 ? -15.489 0.941 2.284 1.00 77.38 96 CYS A C 1
ATOM 762 O O . CYS A 1 96 ? -15.509 -0.089 2.955 1.00 77.38 96 CYS A O 1
ATOM 764 N N . LEU A 1 97 ? -15.583 2.154 2.830 1.00 82.38 97 LEU A N 1
ATOM 765 C CA . LEU A 1 97 ? -15.728 2.364 4.268 1.00 82.38 97 LEU A CA 1
ATOM 766 C C . LEU A 1 97 ? -17.089 1.895 4.783 1.00 82.38 97 LEU A C 1
ATOM 768 O O . LEU A 1 97 ? -17.142 1.298 5.851 1.00 82.38 97 LEU A O 1
ATOM 772 N N . GLU A 1 98 ? -18.165 2.065 4.017 1.00 85.38 98 GLU A N 1
ATOM 773 C CA . GLU A 1 98 ? -19.473 1.499 4.362 1.00 85.38 98 GLU A CA 1
ATOM 774 C C . GLU A 1 98 ? -19.459 -0.033 4.378 1.00 85.38 98 GLU A C 1
ATOM 776 O O . GLU A 1 98 ? -20.028 -0.653 5.276 1.00 85.38 98 GLU A O 1
ATOM 781 N N . ARG A 1 99 ? -18.776 -0.666 3.418 1.00 84.69 99 ARG A N 1
ATOM 782 C CA . ARG A 1 99 ? -18.608 -2.128 3.421 1.00 84.69 99 ARG A CA 1
ATOM 783 C C . ARG A 1 99 ? -17.838 -2.601 4.645 1.00 84.69 99 ARG A C 1
ATOM 785 O O . ARG A 1 99 ? -18.237 -3.579 5.265 1.00 84.69 99 ARG A O 1
ATOM 792 N N . ILE A 1 100 ? -16.764 -1.898 5.000 1.00 86.44 100 ILE A N 1
ATOM 793 C CA . ILE A 1 100 ? -15.977 -2.197 6.199 1.00 86.44 100 ILE A CA 1
ATOM 794 C C . ILE A 1 100 ? -16.828 -2.002 7.449 1.00 86.44 100 ILE A C 1
ATOM 796 O O . ILE A 1 100 ? -16.835 -2.885 8.298 1.00 86.44 100 ILE A O 1
ATOM 800 N N . TRP A 1 101 ? -17.597 -0.914 7.531 1.00 87.69 101 TRP A N 1
ATOM 801 C CA . TRP A 1 101 ? -18.513 -0.668 8.641 1.00 87.69 101 TRP A CA 1
ATOM 802 C C . TRP A 1 101 ? -19.395 -1.888 8.914 1.00 87.69 101 TRP A C 1
ATOM 804 O O . TRP A 1 101 ? -19.351 -2.460 9.997 1.00 87.69 101 TRP A O 1
ATOM 814 N N . ASN A 1 102 ? -20.093 -2.364 7.881 1.00 85.94 102 ASN A N 1
ATOM 815 C CA . ASN A 1 102 ? -21.035 -3.480 7.987 1.00 85.94 102 ASN A CA 1
ATOM 816 C C . ASN A 1 102 ? -20.390 -4.827 8.367 1.00 85.94 102 ASN A C 1
ATOM 818 O O . ASN A 1 102 ? -21.103 -5.758 8.735 1.00 85.94 102 ASN A O 1
ATOM 822 N N . VAL A 1 103 ? -19.067 -4.970 8.228 1.00 85.62 103 VAL A N 1
ATOM 823 C CA . VAL A 1 103 ? -18.334 -6.185 8.625 1.00 85.62 103 VAL A CA 1
ATOM 824 C C . VAL A 1 103 ? -17.949 -6.153 10.103 1.00 85.62 103 VAL A C 1
ATOM 826 O O . VAL A 1 103 ? -17.907 -7.209 10.740 1.00 85.62 103 VAL A O 1
ATOM 829 N N . TYR A 1 104 ? -17.634 -4.970 10.633 1.00 86.75 104 TYR A N 1
ATOM 830 C CA . TYR A 1 104 ? -17.091 -4.826 11.984 1.00 86.75 104 TYR A CA 1
ATOM 831 C C . TYR A 1 104 ? -18.119 -4.375 13.023 1.00 86.75 104 TYR A C 1
ATOM 833 O O . TYR A 1 104 ? -17.922 -4.751 14.168 1.00 86.75 104 TYR A O 1
ATOM 841 N N . ASP A 1 105 ? -19.201 -3.688 12.635 1.00 84.81 105 ASP A N 1
ATOM 842 C CA . ASP A 1 105 ? -20.394 -3.421 13.465 1.00 84.81 105 ASP A CA 1
ATOM 843 C C . ASP A 1 105 ? -21.242 -4.704 13.530 1.00 84.81 105 ASP A C 1
ATOM 845 O O . ASP A 1 105 ? -22.220 -4.893 12.796 1.00 84.81 105 ASP A O 1
ATOM 849 N N . LYS A 1 106 ? -20.762 -5.685 14.304 1.00 74.19 106 LYS A N 1
ATOM 850 C CA . LYS A 1 106 ? -21.286 -7.064 14.264 1.00 74.19 106 LYS A CA 1
ATOM 851 C C . LYS A 1 106 ? -22.644 -7.179 14.929 1.00 74.19 106 LYS A C 1
ATOM 853 O O . LYS A 1 106 ? -23.471 -7.990 14.500 1.00 74.19 106 LYS A O 1
ATOM 858 N N . ASP A 1 107 ? -22.837 -6.420 15.996 1.00 80.44 107 ASP A N 1
ATOM 859 C CA . ASP A 1 107 ? -24.082 -6.388 16.749 1.00 80.44 107 ASP A CA 1
ATOM 860 C C . ASP A 1 107 ? -25.124 -5.452 16.121 1.00 80.44 107 ASP A C 1
ATOM 862 O O . ASP A 1 107 ? -26.293 -5.507 16.506 1.00 80.44 107 ASP A O 1
ATOM 866 N N . LYS A 1 108 ? -24.731 -4.682 15.091 1.00 83.94 108 LYS A N 1
ATOM 867 C CA . LYS A 1 108 ? -25.565 -3.677 14.425 1.00 83.94 108 LYS A CA 1
ATOM 868 C C . LYS A 1 108 ? -26.067 -2.634 15.417 1.00 83.94 108 LYS A C 1
ATOM 870 O O . LYS A 1 108 ? -27.191 -2.143 15.276 1.00 83.94 108 LYS A O 1
ATOM 875 N N . SER A 1 109 ? -25.257 -2.324 16.426 1.00 84.88 109 SER A N 1
ATOM 876 C CA . SER A 1 109 ? -25.556 -1.289 17.411 1.00 84.88 109 SER A CA 1
ATOM 877 C C . SER A 1 109 ? -25.613 0.098 16.773 1.00 84.88 109 SER A C 1
ATOM 879 O O . SER A 1 109 ? -26.227 1.003 17.336 1.00 84.88 109 SER A O 1
ATOM 881 N N . GLY A 1 110 ? -25.023 0.264 15.581 1.00 85.88 110 GLY A N 1
ATOM 882 C CA . GLY A 1 110 ? -24.877 1.564 14.932 1.00 85.88 110 GLY A CA 1
ATOM 883 C C . GLY A 1 110 ? -23.682 2.356 15.464 1.00 85.88 110 GLY A C 1
ATOM 884 O O . GLY A 1 110 ? -23.466 3.490 15.036 1.00 85.88 110 GLY A O 1
ATOM 885 N N . THR A 1 111 ? -22.877 1.739 16.328 1.00 89.75 111 THR A N 1
ATOM 886 C CA . THR A 1 111 ? -21.617 2.265 16.854 1.00 89.75 111 THR A CA 1
ATOM 887 C C . THR A 1 111 ? -20.540 1.187 16.780 1.00 89.75 111 THR A C 1
ATOM 889 O O . THR A 1 111 ? -20.866 0.010 16.755 1.00 89.75 111 THR A O 1
ATOM 892 N N . MET A 1 112 ? -19.261 1.563 16.768 1.00 89.62 112 MET A N 1
ATOM 893 C CA . MET A 1 112 ? -18.170 0.605 16.967 1.00 89.62 112 MET A CA 1
ATOM 894 C C . MET A 1 112 ? -17.502 0.806 18.315 1.00 89.62 112 MET A C 1
ATOM 896 O O . MET A 1 112 ? -17.048 1.909 18.632 1.00 89.62 112 MET A O 1
ATOM 900 N N . ASP A 1 113 ? -17.365 -0.272 19.076 1.00 88.19 113 ASP A N 1
ATOM 901 C CA . ASP A 1 113 ? -16.621 -0.239 20.329 1.00 88.19 113 ASP A CA 1
ATOM 902 C C . ASP A 1 113 ? -15.095 -0.361 20.116 1.00 88.19 113 ASP A C 1
ATOM 904 O O . ASP A 1 113 ? -14.572 -0.634 19.027 1.00 88.19 113 ASP A O 1
ATOM 908 N N . LYS A 1 114 ? -14.326 -0.187 21.197 1.00 84.94 114 LYS A N 1
ATOM 909 C CA . LYS A 1 114 ? -12.858 -0.290 21.158 1.00 84.94 114 LYS A CA 1
ATOM 910 C C . LYS A 1 114 ? -12.357 -1.662 20.677 1.00 84.94 114 LYS A C 1
ATOM 912 O O . LYS A 1 114 ? -11.283 -1.738 20.070 1.00 84.94 114 LYS A O 1
ATOM 917 N N . SER A 1 115 ? -13.078 -2.744 20.960 1.00 86.62 115 SER A N 1
ATOM 918 C CA . SER A 1 115 ? -12.730 -4.102 20.531 1.00 86.62 115 SER A CA 1
ATOM 919 C C . SER A 1 115 ? -12.914 -4.263 19.021 1.00 86.62 115 SER A C 1
ATOM 921 O O . SER A 1 115 ? -11.991 -4.717 18.334 1.00 86.62 115 SER A O 1
ATOM 923 N N . GLU A 1 116 ? -14.048 -3.814 18.485 1.00 88.12 116 GLU A N 1
ATOM 924 C CA . GLU A 1 116 ? -14.375 -3.847 17.057 1.00 88.12 116 GLU A CA 1
ATOM 925 C C . GLU A 1 116 ? -13.387 -3.021 16.237 1.00 88.12 116 GLU A C 1
ATOM 927 O O . GLU A 1 116 ? -12.803 -3.530 15.273 1.00 88.12 116 GLU A O 1
ATOM 932 N N . VAL A 1 117 ? -13.079 -1.802 16.686 1.00 84.38 117 VAL A N 1
ATOM 933 C CA . VAL A 1 117 ? -12.069 -0.953 16.036 1.00 84.38 117 VAL A CA 1
ATOM 934 C C . VAL A 1 117 ? -10.678 -1.581 16.109 1.00 84.38 117 VAL A C 1
ATOM 936 O O . VAL A 1 117 ? -9.905 -1.508 15.153 1.00 84.38 117 VAL A O 1
ATOM 939 N N . THR A 1 118 ? -10.340 -2.248 17.214 1.00 84.75 118 THR A N 1
ATOM 940 C CA . THR A 1 118 ? -9.053 -2.947 17.336 1.00 84.75 118 THR A CA 1
ATOM 941 C C . THR A 1 118 ? -8.945 -4.105 16.341 1.00 84.75 118 THR A C 1
ATOM 943 O O . THR A 1 118 ? -7.885 -4.288 15.737 1.00 84.75 118 THR A O 1
ATOM 946 N N . MET A 1 119 ? -10.011 -4.888 16.143 1.00 85.56 119 MET A N 1
ATOM 947 C CA . MET A 1 119 ? -10.028 -5.942 15.120 1.00 85.56 119 MET A CA 1
ATOM 948 C C . MET A 1 119 ? -9.912 -5.355 13.713 1.00 85.56 119 MET A C 1
ATOM 950 O O . MET A 1 119 ? -9.068 -5.805 12.938 1.00 85.56 119 MET A O 1
ATOM 954 N N . LEU A 1 120 ? -10.694 -4.312 13.422 1.00 88.12 120 LEU A N 1
ATOM 955 C CA . LEU A 1 120 ? -10.656 -3.586 12.155 1.00 88.12 120 LEU A CA 1
ATOM 956 C C . LEU A 1 120 ? -9.244 -3.102 11.834 1.00 88.12 120 LEU A C 1
ATOM 958 O O . LEU A 1 120 ? -8.754 -3.311 10.727 1.00 88.12 120 LEU A O 1
ATOM 962 N N . MET A 1 121 ? -8.554 -2.510 12.809 1.00 84.81 121 MET A N 1
ATOM 963 C CA . MET A 1 121 ? -7.189 -2.024 12.629 1.00 84.81 121 MET A CA 1
ATOM 964 C C . MET A 1 121 ? -6.196 -3.147 12.356 1.00 84.81 121 MET A C 1
ATOM 966 O O . MET A 1 121 ? -5.371 -3.032 11.448 1.00 84.81 121 MET A O 1
ATOM 970 N N . LYS A 1 122 ? -6.285 -4.257 13.092 1.00 83.25 122 LYS A N 1
ATOM 971 C CA . LYS A 1 122 ? -5.409 -5.416 12.870 1.00 83.25 122 LYS A CA 1
ATOM 972 C C . LYS A 1 122 ? -5.587 -5.997 11.471 1.00 83.25 122 LYS A C 1
ATOM 974 O O . LYS A 1 122 ? -4.592 -6.261 10.790 1.00 83.25 122 LYS A O 1
ATOM 979 N N . ASP A 1 123 ? -6.830 -6.165 11.035 1.00 85.62 123 ASP A N 1
ATOM 980 C CA . ASP A 1 123 ? -7.140 -6.675 9.702 1.00 85.62 123 ASP A CA 1
ATOM 981 C C . ASP A 1 123 ? -6.735 -5.682 8.615 1.00 85.62 123 ASP A C 1
ATOM 983 O O . ASP A 1 123 ? -6.160 -6.083 7.597 1.00 85.62 123 ASP A O 1
ATOM 987 N N . TYR A 1 124 ? -6.946 -4.385 8.852 1.00 85.94 124 TYR A N 1
ATOM 988 C CA . TYR A 1 124 ? -6.500 -3.327 7.959 1.00 85.94 124 TYR A CA 1
ATOM 989 C C . TYR A 1 124 ? -4.989 -3.371 7.756 1.00 85.94 124 TYR A C 1
ATOM 991 O O . TYR A 1 124 ? -4.537 -3.489 6.617 1.00 85.94 124 TYR A O 1
ATOM 999 N N . PHE A 1 125 ? -4.194 -3.341 8.830 1.00 83.75 125 PHE A N 1
ATOM 1000 C CA . PHE A 1 125 ? -2.735 -3.322 8.718 1.00 83.75 125 PHE A CA 1
ATOM 1001 C C . PHE A 1 125 ? -2.178 -4.618 8.134 1.00 83.75 125 PHE A C 1
ATOM 1003 O O . PHE A 1 125 ? -1.275 -4.567 7.298 1.00 83.75 125 PHE A O 1
ATOM 1010 N N . SER A 1 126 ? -2.753 -5.768 8.489 1.00 82.38 126 SER A N 1
ATOM 1011 C CA . SER A 1 126 ? -2.358 -7.057 7.909 1.00 82.38 126 SER A CA 1
ATOM 1012 C C . SER A 1 126 ? -2.586 -7.088 6.395 1.00 82.38 126 SER A C 1
ATOM 1014 O O . SER A 1 126 ? -1.710 -7.510 5.638 1.00 82.38 126 SER A O 1
ATOM 1016 N N . SER A 1 127 ? -3.727 -6.566 5.942 1.00 84.81 127 SER A N 1
ATOM 1017 C CA . SER A 1 127 ? -4.066 -6.474 4.517 1.00 84.81 127 SER A CA 1
ATOM 1018 C C . SER A 1 127 ? -3.214 -5.418 3.795 1.00 84.81 127 SER A C 1
ATOM 1020 O O . SER A 1 127 ? -2.753 -5.622 2.667 1.00 84.81 127 SER A O 1
ATOM 1022 N N . ALA A 1 128 ? -2.937 -4.303 4.472 1.00 84.75 128 ALA A N 1
ATOM 1023 C CA . ALA A 1 128 ? -2.144 -3.198 3.957 1.00 84.75 128 ALA A CA 1
ATOM 1024 C C . ALA A 1 128 ? -0.686 -3.598 3.685 1.00 84.75 128 ALA A C 1
ATOM 1026 O O . ALA A 1 128 ? -0.108 -3.117 2.712 1.00 84.75 128 ALA A O 1
ATOM 1027 N N . ILE A 1 129 ? -0.094 -4.506 4.478 1.00 85.31 129 ILE A N 1
ATOM 1028 C CA . ILE A 1 129 ? 1.266 -5.025 4.230 1.00 85.31 129 ILE A CA 1
ATOM 1029 C C . ILE A 1 129 ? 1.377 -5.577 2.807 1.00 85.31 129 ILE A C 1
ATOM 1031 O O . ILE A 1 129 ? 2.318 -5.246 2.083 1.00 85.31 129 ILE A O 1
ATOM 1035 N N . VAL A 1 130 ? 0.415 -6.406 2.396 1.00 84.69 130 VAL A N 1
ATOM 1036 C CA . VAL A 1 130 ? 0.421 -7.040 1.072 1.00 84.69 130 VAL A CA 1
ATOM 1037 C C . VAL A 1 130 ? 0.223 -5.990 -0.019 1.00 84.69 130 VAL A C 1
ATOM 1039 O O . VAL A 1 130 ? 1.009 -5.931 -0.967 1.00 84.69 130 VAL A O 1
ATOM 1042 N N . TYR A 1 131 ? -0.779 -5.124 0.146 1.00 85.75 131 TYR A N 1
ATOM 1043 C CA . TYR A 1 131 ? -1.086 -4.055 -0.804 1.00 85.75 131 TYR A CA 1
ATOM 1044 C C . TYR A 1 131 ? 0.101 -3.113 -1.028 1.00 85.75 131 TYR A C 1
ATOM 1046 O O . TYR A 1 131 ? 0.525 -2.896 -2.166 1.00 85.75 131 TYR A O 1
ATOM 1054 N N . PHE A 1 132 ? 0.685 -2.582 0.048 1.00 86.38 132 PHE A N 1
ATOM 1055 C CA . PHE A 1 132 ? 1.805 -1.657 -0.059 1.00 86.38 132 PHE A CA 1
ATOM 1056 C C . PHE A 1 132 ? 3.048 -2.335 -0.617 1.00 86.38 132 PHE A C 1
ATOM 1058 O O . PHE A 1 132 ? 3.796 -1.690 -1.351 1.00 86.38 132 PHE A O 1
ATOM 1065 N N . ASN A 1 133 ? 3.262 -3.624 -0.337 1.00 89.00 133 ASN A N 1
ATOM 1066 C CA . ASN A 1 133 ? 4.397 -4.344 -0.899 1.00 89.00 133 ASN A CA 1
ATOM 1067 C C . ASN A 1 133 ? 4.289 -4.426 -2.425 1.00 89.00 133 ASN A C 1
ATOM 1069 O O . ASN A 1 133 ? 5.256 -4.122 -3.124 1.00 89.00 133 ASN A O 1
ATOM 1073 N N . LEU A 1 134 ? 3.099 -4.743 -2.947 1.00 87.00 134 LEU A N 1
ATOM 1074 C CA . LEU A 1 134 ? 2.829 -4.731 -4.386 1.00 87.00 134 LEU A CA 1
ATOM 1075 C C . LEU A 1 134 ? 3.000 -3.326 -4.980 1.00 87.00 134 LEU A C 1
ATOM 1077 O O . LEU A 1 134 ? 3.686 -3.156 -5.989 1.00 87.00 134 LEU A O 1
ATOM 1081 N N . LEU A 1 135 ? 2.418 -2.314 -4.332 1.00 85.25 135 LEU A N 1
ATOM 1082 C CA . LEU A 1 135 ? 2.444 -0.928 -4.796 1.00 85.25 135 LEU A CA 1
ATOM 1083 C C . LEU A 1 135 ? 3.868 -0.360 -4.862 1.00 85.25 135 LEU A C 1
ATOM 1085 O O . LEU A 1 135 ? 4.261 0.220 -5.875 1.00 85.25 135 LEU A O 1
ATOM 1089 N N . VAL A 1 136 ? 4.647 -0.512 -3.789 1.00 86.62 136 VAL A N 1
ATOM 1090 C CA . VAL A 1 136 ? 6.024 -0.008 -3.705 1.00 86.62 136 VAL A CA 1
ATOM 1091 C C . VAL A 1 136 ? 6.928 -0.761 -4.673 1.00 86.62 136 VAL A C 1
ATOM 1093 O O . VAL A 1 136 ? 7.738 -0.125 -5.352 1.00 86.62 136 VAL A O 1
ATOM 1096 N N . THR A 1 137 ? 6.763 -2.081 -4.787 1.00 89.31 137 THR A N 1
ATOM 1097 C CA . THR A 1 137 ? 7.545 -2.900 -5.719 1.00 89.31 137 THR A CA 1
ATOM 1098 C C . THR A 1 137 ? 7.320 -2.460 -7.157 1.00 89.31 137 THR A C 1
ATOM 1100 O O . THR A 1 137 ? 8.281 -2.115 -7.844 1.00 89.31 137 THR A O 1
ATOM 1103 N N . ASP A 1 138 ? 6.065 -2.410 -7.612 1.00 86.00 138 ASP A N 1
ATOM 1104 C CA . ASP A 1 138 ? 5.770 -2.066 -9.003 1.00 86.00 138 ASP A CA 1
ATOM 1105 C C . ASP A 1 138 ? 6.176 -0.621 -9.322 1.00 86.00 138 ASP A C 1
ATOM 1107 O O . ASP A 1 138 ? 6.828 -0.385 -10.336 1.00 86.00 138 ASP A O 1
ATOM 1111 N N . ARG A 1 139 ? 5.925 0.345 -8.426 1.00 84.38 139 ARG A N 1
ATOM 1112 C CA . ARG A 1 139 ? 6.388 1.732 -8.629 1.00 84.38 139 ARG A CA 1
ATOM 1113 C C . ARG A 1 139 ? 7.910 1.848 -8.713 1.00 84.38 139 ARG A C 1
ATOM 1115 O O . ARG A 1 139 ? 8.418 2.700 -9.437 1.00 84.38 139 ARG A O 1
ATOM 1122 N N . THR A 1 140 ? 8.640 1.034 -7.952 1.00 84.25 140 THR A N 1
ATOM 1123 C CA . THR A 1 140 ? 10.108 1.007 -8.003 1.00 84.25 140 THR A CA 1
ATOM 1124 C C . THR A 1 140 ? 10.590 0.400 -9.317 1.00 84.25 140 THR A C 1
ATOM 1126 O O . THR A 1 140 ? 11.444 0.987 -9.979 1.00 84.25 140 THR A O 1
ATOM 1129 N N . MET A 1 141 ? 9.993 -0.718 -9.740 1.00 84.19 141 MET A N 1
ATOM 1130 C CA . MET A 1 141 ? 10.299 -1.368 -11.017 1.00 84.19 141 MET A CA 1
ATOM 1131 C C . MET A 1 141 ? 10.077 -0.435 -12.212 1.00 84.19 141 MET A C 1
ATOM 1133 O O . MET A 1 141 ? 10.930 -0.366 -13.092 1.00 84.19 141 MET A O 1
ATOM 1137 N N . GLU A 1 142 ? 8.971 0.307 -12.239 1.00 79.19 142 GLU A N 1
ATOM 1138 C CA . GLU A 1 142 ? 8.667 1.238 -13.333 1.00 79.19 142 GLU A CA 1
ATOM 1139 C C . GLU A 1 142 ? 9.672 2.390 -13.410 1.00 79.19 142 GLU A C 1
ATOM 1141 O O . GLU A 1 142 ? 10.169 2.719 -14.488 1.00 79.19 142 GLU A O 1
ATOM 1146 N N . LYS A 1 143 ? 10.070 2.948 -12.261 1.00 77.19 143 LYS A N 1
ATOM 1147 C CA . LYS A 1 143 ? 11.101 3.991 -12.225 1.00 77.19 143 LYS A CA 1
ATOM 1148 C C . LYS A 1 143 ? 12.449 3.489 -12.757 1.00 77.19 143 LYS A C 1
ATOM 1150 O O . LYS A 1 143 ? 13.134 4.223 -13.464 1.00 77.19 143 LYS A O 1
ATOM 1155 N N . LEU A 1 144 ? 12.814 2.246 -12.439 1.00 75.81 144 LEU A N 1
ATOM 1156 C CA . LEU A 1 144 ? 14.048 1.629 -12.931 1.00 75.81 144 LEU A CA 1
ATOM 1157 C C . LEU A 1 144 ? 14.009 1.397 -14.443 1.00 75.81 144 LEU A C 1
ATOM 1159 O O . LEU A 1 144 ? 14.990 1.686 -15.118 1.00 75.81 144 LEU A O 1
ATOM 1163 N N . LYS A 1 145 ? 12.878 0.941 -14.997 1.00 72.81 145 LYS A N 1
ATOM 1164 C CA . LYS A 1 145 ? 12.713 0.805 -16.455 1.00 72.81 145 LYS A CA 1
ATOM 1165 C C . LYS A 1 145 ? 12.892 2.142 -17.174 1.00 72.81 145 LYS A C 1
ATOM 1167 O O . LYS A 1 145 ? 13.603 2.196 -18.173 1.00 72.81 145 LYS A O 1
ATOM 1172 N N . GLY A 1 146 ? 12.285 3.210 -16.648 1.00 65.94 146 GLY A N 1
ATOM 1173 C CA . GLY A 1 146 ? 12.418 4.557 -17.208 1.00 65.94 146 GLY A CA 1
ATOM 1174 C C . GLY A 1 146 ? 13.864 5.061 -17.201 1.00 65.94 146 GLY A C 1
ATOM 1175 O O . GLY A 1 146 ? 14.334 5.571 -18.213 1.00 65.94 146 GLY A O 1
ATOM 1176 N N . ALA A 1 147 ? 14.593 4.855 -16.098 1.00 60.91 147 ALA A N 1
ATOM 1177 C CA . ALA A 1 147 ? 16.007 5.224 -16.001 1.00 60.91 147 ALA A CA 1
ATOM 1178 C C . ALA A 1 147 ? 16.898 4.384 -16.934 1.00 60.91 147 ALA A C 1
ATOM 1180 O O . ALA A 1 147 ? 17.787 4.911 -17.588 1.00 60.91 147 ALA A O 1
ATOM 1181 N N . ASN A 1 148 ? 16.639 3.083 -17.054 1.00 62.25 148 ASN A N 1
ATOM 1182 C CA . ASN A 1 148 ? 17.417 2.182 -17.904 1.00 62.25 148 ASN A CA 1
ATOM 1183 C C . ASN A 1 148 ? 17.274 2.433 -19.401 1.00 62.25 148 ASN A C 1
ATOM 1185 O O . ASN A 1 148 ? 18.231 2.207 -20.143 1.00 62.25 148 ASN A O 1
ATOM 1189 N N . GLY A 1 149 ? 16.094 2.872 -19.848 1.00 55.72 149 GLY A N 1
ATOM 1190 C CA . GLY A 1 149 ? 15.873 3.248 -21.244 1.00 55.72 149 GLY A CA 1
ATOM 1191 C C . GLY A 1 149 ? 16.855 4.328 -21.708 1.00 55.72 149 GLY A C 1
ATOM 1192 O O . GLY A 1 149 ? 17.268 4.320 -22.861 1.00 55.72 149 GLY A O 1
ATOM 1193 N N . GLN A 1 150 ? 17.310 5.189 -20.790 1.00 45.16 150 GLN A N 1
ATOM 1194 C CA . GLN A 1 150 ? 18.321 6.215 -21.052 1.00 45.16 150 GLN A CA 1
ATOM 1195 C C . GLN A 1 150 ? 19.741 5.647 -21.230 1.00 45.16 150 GLN A C 1
ATOM 1197 O O . GLN A 1 150 ? 20.562 6.264 -21.901 1.00 45.16 150 GLN A O 1
ATOM 1202 N N . TYR A 1 151 ? 20.035 4.475 -20.658 1.00 51.09 151 TYR A N 1
ATOM 1203 C CA . TYR A 1 151 ? 21.358 3.835 -20.709 1.00 51.09 151 TYR A CA 1
ATOM 1204 C C . TYR A 1 151 ? 21.428 2.648 -21.683 1.00 51.09 151 TYR A C 1
ATOM 1206 O O . TYR A 1 151 ? 22.468 2.002 -21.782 1.00 51.09 151 TYR A O 1
ATOM 1214 N N . GLY A 1 152 ? 20.336 2.326 -22.388 1.00 55.50 152 GLY A N 1
ATOM 1215 C CA . GLY A 1 152 ? 20.286 1.227 -23.362 1.00 55.50 152 GLY A CA 1
ATOM 1216 C C . GLY A 1 152 ? 20.365 -0.181 -22.752 1.00 55.50 152 GLY A C 1
ATOM 1217 O O . GLY A 1 152 ? 20.546 -1.157 -23.478 1.00 55.50 152 GLY A O 1
ATOM 1218 N N . ILE A 1 153 ? 20.221 -0.319 -21.429 1.00 60.84 153 ILE A N 1
ATOM 1219 C CA . ILE A 1 153 ? 20.328 -1.608 -20.734 1.00 60.84 153 ILE A CA 1
ATOM 1220 C C . ILE A 1 153 ? 18.925 -2.167 -20.496 1.00 60.84 153 ILE A C 1
ATOM 1222 O O . ILE A 1 153 ? 18.234 -1.776 -19.555 1.00 60.84 153 ILE A O 1
ATOM 1226 N N . THR A 1 154 ? 18.512 -3.134 -21.315 1.00 66.44 154 THR A N 1
ATOM 1227 C CA . THR A 1 154 ? 17.282 -3.897 -21.058 1.00 66.44 154 THR A CA 1
ATOM 1228 C C . THR A 1 154 ? 17.645 -5.205 -20.354 1.00 66.44 154 THR A C 1
ATOM 1230 O O . THR A 1 154 ? 18.191 -6.105 -20.995 1.00 66.44 154 THR A O 1
ATOM 1233 N N . PRO A 1 155 ? 17.400 -5.345 -19.035 1.00 67.62 155 PRO A N 1
ATOM 1234 C CA . PRO A 1 155 ? 17.638 -6.610 -18.354 1.00 67.62 155 PRO A CA 1
ATOM 1235 C C . PRO A 1 155 ? 16.740 -7.696 -18.956 1.00 67.62 155 PRO A C 1
ATOM 1237 O O . PRO A 1 155 ? 15.552 -7.473 -19.183 1.00 67.62 155 PRO A O 1
ATOM 1240 N N . ASN A 1 156 ? 17.309 -8.879 -19.196 1.00 78.56 156 ASN A N 1
ATOM 1241 C CA . ASN A 1 156 ? 16.534 -10.044 -19.619 1.00 78.56 156 ASN A CA 1
ATOM 1242 C C . ASN A 1 156 ? 15.543 -10.479 -18.522 1.00 78.56 156 ASN A C 1
ATOM 1244 O O . ASN A 1 156 ? 15.667 -10.090 -17.358 1.00 78.56 156 ASN A O 1
ATOM 1248 N N . GLU A 1 157 ? 14.595 -11.350 -18.870 1.00 82.62 157 GLU A N 1
ATOM 1249 C CA . GLU A 1 157 ? 13.539 -11.810 -17.957 1.00 82.62 157 GLU A CA 1
ATOM 1250 C C . GLU A 1 157 ? 14.086 -12.354 -16.621 1.00 82.62 157 GLU A C 1
ATOM 1252 O O . GLU A 1 157 ? 13.563 -12.051 -15.542 1.00 82.62 157 GLU A O 1
ATOM 1257 N N . LYS A 1 158 ? 15.197 -13.102 -16.666 1.00 84.19 158 LYS A N 1
ATOM 1258 C CA . LYS A 1 158 ? 15.865 -13.651 -15.477 1.00 84.19 158 LYS A CA 1
ATOM 1259 C C . LYS A 1 158 ? 16.367 -12.540 -14.552 1.00 84.19 158 LYS A C 1
ATOM 1261 O O . LYS A 1 158 ? 16.181 -12.625 -13.336 1.00 84.19 158 LYS A O 1
ATOM 1266 N N . HIS A 1 159 ? 16.990 -11.502 -15.102 1.00 81.81 159 HIS A N 1
ATOM 1267 C CA . HIS A 1 159 ? 17.481 -10.356 -14.342 1.00 81.81 159 HIS A CA 1
ATOM 1268 C C . HIS A 1 159 ? 16.338 -9.481 -13.833 1.00 81.81 159 HIS A C 1
ATOM 1270 O O . HIS A 1 159 ? 16.350 -9.121 -12.659 1.00 81.81 159 HIS A O 1
ATOM 1276 N N . THR A 1 160 ? 15.294 -9.245 -14.634 1.00 84.00 160 THR A N 1
ATOM 1277 C CA . THR A 1 160 ? 14.072 -8.562 -14.181 1.00 84.00 160 THR A CA 1
ATOM 1278 C C . THR A 1 160 ? 13.455 -9.269 -12.974 1.00 84.00 160 THR A C 1
ATOM 1280 O O . THR A 1 160 ? 13.093 -8.619 -11.993 1.00 84.00 160 THR A O 1
ATOM 1283 N N . LYS A 1 161 ? 13.386 -10.607 -12.996 1.00 88.31 161 LYS A N 1
ATOM 1284 C CA . LYS A 1 161 ? 12.877 -11.410 -11.876 1.00 88.31 161 LYS A CA 1
ATOM 1285 C C . LYS A 1 161 ? 13.770 -11.314 -10.636 1.00 88.31 161 LYS A C 1
ATOM 1287 O O . LYS A 1 161 ? 13.249 -11.241 -9.525 1.00 88.31 161 LYS A O 1
ATOM 1292 N N . LYS A 1 162 ? 15.099 -11.300 -10.800 1.00 89.00 162 LYS A N 1
ATOM 1293 C CA . LYS A 1 162 ? 16.044 -11.097 -9.684 1.00 89.00 162 LYS A CA 1
ATOM 1294 C C . LYS A 1 162 ? 15.894 -9.706 -9.061 1.00 89.00 162 LYS A C 1
ATOM 1296 O O . LYS A 1 162 ? 15.731 -9.619 -7.849 1.00 89.00 162 LYS A O 1
ATOM 1301 N N . ILE A 1 163 ? 15.875 -8.653 -9.881 1.00 88.69 163 ILE A N 1
ATOM 1302 C CA . ILE A 1 163 ? 15.691 -7.261 -9.438 1.00 88.69 163 ILE A CA 1
ATOM 1303 C C . ILE A 1 163 ? 14.376 -7.122 -8.670 1.00 88.69 163 ILE A C 1
ATOM 1305 O O . ILE A 1 163 ? 14.364 -6.617 -7.549 1.00 88.69 163 ILE A O 1
ATOM 1309 N N . ARG A 1 164 ? 13.279 -7.654 -9.224 1.00 91.56 164 ARG A N 1
ATOM 1310 C CA . ARG A 1 164 ? 11.973 -7.660 -8.556 1.00 91.56 164 ARG A CA 1
ATOM 1311 C C . ARG A 1 164 ? 12.048 -8.308 -7.171 1.00 91.56 164 ARG A C 1
ATOM 1313 O O . ARG A 1 164 ? 11.586 -7.704 -6.214 1.00 91.56 164 ARG A O 1
ATOM 1320 N N . LYS A 1 165 ? 12.675 -9.482 -7.035 1.00 92.62 165 LYS A N 1
ATOM 1321 C CA . LYS A 1 165 ? 12.816 -10.166 -5.734 1.00 92.62 165 LYS A CA 1
ATOM 1322 C C . LYS A 1 165 ? 13.609 -9.354 -4.705 1.00 92.62 165 LYS A C 1
ATOM 1324 O O . LYS A 1 165 ? 13.262 -9.370 -3.526 1.00 92.62 165 LYS A O 1
ATOM 1329 N N . VAL A 1 166 ? 14.670 -8.668 -5.134 1.00 92.81 166 VAL A N 1
ATOM 1330 C CA . VAL A 1 166 ? 15.465 -7.785 -4.263 1.00 92.81 166 VAL A CA 1
ATOM 1331 C C . VAL A 1 166 ? 14.592 -6.640 -3.740 1.00 92.81 166 VAL A C 1
ATOM 1333 O O . VAL A 1 166 ? 14.526 -6.415 -2.529 1.00 92.81 166 VAL A O 1
ATOM 1336 N N . ILE A 1 167 ? 13.842 -5.993 -4.636 1.00 92.69 167 ILE A N 1
ATOM 1337 C CA . ILE A 1 167 ? 12.904 -4.918 -4.291 1.00 92.69 167 ILE A CA 1
ATOM 1338 C C . ILE A 1 167 ? 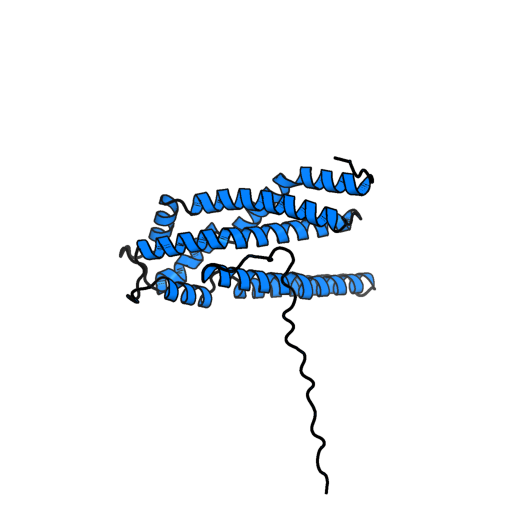11.804 -5.421 -3.359 1.00 92.69 167 ILE A C 1
ATOM 1340 O O . ILE A 1 167 ? 11.568 -4.799 -2.331 1.00 92.69 167 ILE A O 1
ATOM 1344 N N . GLU A 1 168 ? 11.170 -6.554 -3.662 1.00 93.88 168 GLU A N 1
ATOM 1345 C CA . GLU A 1 168 ? 10.109 -7.140 -2.832 1.00 93.88 168 GLU A CA 1
ATOM 1346 C C . GLU A 1 168 ? 10.601 -7.449 -1.415 1.00 93.88 168 GLU A C 1
ATOM 1348 O O . GLU A 1 168 ? 9.892 -7.203 -0.439 1.00 93.88 168 GLU A O 1
ATOM 1353 N N . LYS A 1 169 ? 11.828 -7.966 -1.276 1.00 93.62 169 LYS A N 1
ATOM 1354 C CA . LYS A 1 169 ? 12.420 -8.261 0.034 1.00 93.62 169 LYS A CA 1
ATOM 1355 C C . LYS A 1 169 ? 12.645 -6.984 0.847 1.00 93.62 169 LYS A C 1
ATOM 1357 O O . LYS A 1 169 ? 12.287 -6.947 2.026 1.00 93.62 169 LYS A O 1
ATOM 1362 N N . SER A 1 170 ? 13.210 -5.947 0.227 1.00 92.94 170 SER A N 1
ATOM 1363 C CA . SER A 1 170 ? 13.441 -4.651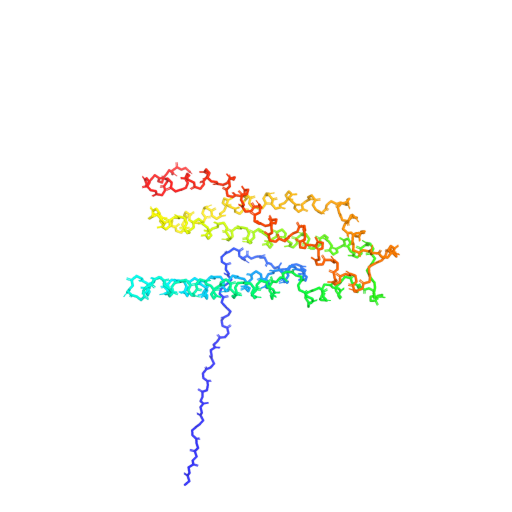 0.878 1.00 92.94 170 SER A CA 1
ATOM 1364 C C . SER A 1 170 ? 12.123 -3.941 1.211 1.00 92.94 170 SER A C 1
ATOM 1366 O O . SER A 1 170 ? 11.914 -3.506 2.346 1.00 92.94 170 SER A O 1
ATOM 1368 N N . ALA A 1 171 ? 11.174 -3.916 0.272 1.00 93.31 171 ALA A N 1
ATOM 1369 C CA . ALA A 1 171 ? 9.845 -3.351 0.471 1.00 93.31 171 ALA A CA 1
ATOM 1370 C C . ALA A 1 171 ? 9.120 -4.033 1.635 1.00 93.31 171 ALA A C 1
ATOM 1372 O O . ALA A 1 171 ? 8.699 -3.347 2.566 1.00 93.31 171 ALA A O 1
ATOM 1373 N N . LYS A 1 172 ? 9.066 -5.371 1.664 1.00 92.62 172 LYS A N 1
ATOM 1374 C CA . LYS A 1 172 ? 8.449 -6.126 2.764 1.00 92.62 172 LYS A CA 1
ATOM 1375 C C . LYS A 1 172 ? 9.080 -5.800 4.120 1.00 92.62 172 LYS A C 1
ATOM 1377 O O . LYS A 1 172 ? 8.349 -5.631 5.094 1.00 92.62 172 LYS A O 1
ATOM 1382 N N . LYS A 1 173 ? 10.411 -5.676 4.193 1.00 92.75 173 LYS A N 1
ATOM 1383 C CA . LYS A 1 173 ? 11.131 -5.285 5.418 1.00 92.75 173 LYS A CA 1
ATOM 1384 C C . LYS A 1 173 ? 10.703 -3.894 5.895 1.00 92.75 173 LYS A C 1
ATOM 1386 O O . LYS A 1 173 ? 10.284 -3.745 7.038 1.00 92.75 173 LYS A O 1
ATOM 1391 N N . HIS A 1 174 ? 10.788 -2.884 5.031 1.00 92.88 174 HIS A N 1
ATOM 1392 C CA . HIS A 1 174 ? 10.502 -1.499 5.415 1.00 92.88 174 HIS A CA 1
ATOM 1393 C C . HIS A 1 174 ? 9.018 -1.245 5.691 1.00 92.88 174 HIS A C 1
ATOM 1395 O O . HIS A 1 174 ? 8.688 -0.512 6.620 1.00 92.88 174 HIS A O 1
ATOM 1401 N N . ILE A 1 175 ? 8.125 -1.890 4.940 1.00 90.69 175 ILE A N 1
ATOM 1402 C CA . ILE A 1 175 ? 6.680 -1.843 5.184 1.00 90.69 175 ILE A CA 1
ATOM 1403 C C . ILE A 1 175 ? 6.333 -2.551 6.491 1.00 90.69 175 ILE A C 1
ATOM 1405 O O . ILE A 1 175 ? 5.515 -2.040 7.245 1.00 90.69 175 ILE A O 1
ATOM 1409 N N . GLY A 1 176 ? 6.968 -3.689 6.787 1.00 89.06 176 GLY A N 1
ATOM 1410 C CA . GLY A 1 176 ? 6.772 -4.402 8.048 1.00 89.06 176 GLY A CA 1
ATOM 1411 C C . GLY A 1 176 ? 7.168 -3.565 9.265 1.00 89.06 176 GLY A C 1
ATOM 1412 O O . GLY A 1 176 ? 6.420 -3.525 10.234 1.00 89.06 176 GLY A O 1
ATOM 1413 N N . ILE A 1 177 ? 8.293 -2.844 9.192 1.00 89.69 177 ILE A N 1
ATOM 1414 C CA . ILE A 1 177 ? 8.709 -1.900 10.243 1.00 89.69 177 ILE A CA 1
ATOM 1415 C C . ILE A 1 177 ? 7.674 -0.778 10.379 1.00 89.69 177 ILE A C 1
ATOM 1417 O O . ILE A 1 177 ? 7.123 -0.568 11.454 1.00 89.69 177 ILE A O 1
ATOM 1421 N N . TRP A 1 178 ? 7.355 -0.107 9.272 1.00 89.69 178 TRP A N 1
ATOM 1422 C CA . TRP A 1 178 ? 6.441 1.033 9.263 1.00 89.69 178 TRP A CA 1
ATOM 1423 C C . TRP A 1 178 ? 5.029 0.690 9.756 1.00 89.69 178 TRP A C 1
ATOM 1425 O O . TRP A 1 178 ? 4.483 1.382 10.611 1.00 89.69 178 TRP A O 1
ATOM 1435 N N . LEU A 1 179 ? 4.426 -0.383 9.244 1.00 87.00 179 LEU A N 1
ATOM 1436 C CA . LEU A 1 179 ? 3.094 -0.805 9.674 1.00 87.00 179 LEU A CA 1
ATOM 1437 C C . LEU A 1 179 ? 3.120 -1.469 11.048 1.00 87.00 179 LEU A C 1
ATOM 1439 O O . LEU A 1 179 ? 2.131 -1.376 11.763 1.00 87.00 179 LEU A O 1
ATOM 1443 N N . GLY A 1 180 ? 4.232 -2.090 11.447 1.00 84.94 180 GLY A N 1
ATOM 1444 C CA . GLY A 1 180 ? 4.423 -2.598 12.804 1.00 84.94 180 GLY A CA 1
ATOM 1445 C C . GLY A 1 180 ? 4.389 -1.478 13.844 1.00 84.94 180 GLY A C 1
ATOM 1446 O O . GLY A 1 180 ? 3.698 -1.603 14.852 1.00 84.94 180 GLY A O 1
ATOM 1447 N N . GLU A 1 181 ? 5.053 -0.352 13.566 1.00 84.75 181 GLU A N 1
ATOM 1448 C CA . GLU A 1 181 ? 4.982 0.850 14.407 1.00 84.75 181 GLU A CA 1
ATOM 1449 C C . GLU A 1 181 ? 3.544 1.377 14.515 1.00 84.75 181 GLU A C 1
ATOM 1451 O O . GLU A 1 181 ? 3.082 1.716 15.607 1.00 84.75 181 GLU A O 1
ATOM 1456 N N . ILE A 1 182 ? 2.806 1.400 13.401 1.00 82.06 182 ILE A N 1
ATOM 1457 C CA . ILE A 1 182 ? 1.422 1.895 13.377 1.00 82.06 182 ILE A CA 1
ATOM 1458 C C . ILE A 1 182 ? 0.447 0.918 14.057 1.00 82.06 182 ILE A C 1
ATOM 1460 O O . ILE A 1 182 ? -0.484 1.358 14.726 1.00 82.06 182 ILE A O 1
ATOM 1464 N N . ASN A 1 183 ? 0.678 -0.390 13.946 1.00 82.94 183 ASN A N 1
ATOM 1465 C CA . ASN A 1 183 ? -0.137 -1.445 14.559 1.00 82.94 183 ASN A CA 1
ATOM 1466 C C . ASN A 1 183 ? 0.205 -1.685 16.047 1.00 82.94 183 ASN A C 1
ATOM 1468 O O . ASN A 1 183 ? -0.235 -2.666 16.647 1.00 82.94 183 ASN A O 1
ATOM 1472 N N . SER A 1 184 ? 1.011 -0.813 16.660 1.00 85.44 184 SER A N 1
ATOM 1473 C CA . SER A 1 184 ? 1.253 -0.838 18.104 1.00 85.44 184 SER A CA 1
ATOM 1474 C C . SER A 1 184 ? -0.005 -0.430 18.876 1.00 85.44 184 SER A C 1
ATOM 1476 O O . SER A 1 184 ? -0.754 0.444 18.437 1.00 85.44 184 SER A O 1
ATOM 1478 N N . LYS A 1 185 ? -0.223 -1.029 20.056 1.00 84.06 185 LYS A N 1
ATOM 1479 C CA . LYS A 1 185 ? -1.383 -0.734 20.918 1.00 84.06 185 LYS A CA 1
ATOM 1480 C C . LYS A 1 185 ? -1.532 0.770 21.172 1.00 84.06 185 LYS A C 1
ATOM 1482 O O . LYS A 1 185 ? -2.600 1.320 20.927 1.00 84.06 185 LYS A O 1
ATOM 1487 N N . ASP A 1 186 ? -0.446 1.437 21.553 1.00 87.12 186 ASP A N 1
ATOM 1488 C CA . ASP A 1 186 ? -0.429 2.878 21.825 1.00 87.12 186 ASP A CA 1
ATOM 1489 C C . ASP A 1 186 ? -0.815 3.712 20.598 1.00 87.12 186 ASP A C 1
ATOM 1491 O O . ASP A 1 186 ? -1.443 4.763 20.717 1.00 87.12 186 ASP A O 1
ATOM 1495 N N . THR A 1 187 ? -0.427 3.275 19.396 1.00 85.81 187 THR A N 1
ATOM 1496 C CA . THR A 1 187 ? -0.782 3.992 18.167 1.00 85.81 187 THR A CA 1
ATOM 1497 C C . THR A 1 187 ? -2.225 3.736 17.767 1.00 85.81 187 THR A C 1
ATOM 1499 O O . THR A 1 187 ? -2.888 4.676 17.334 1.00 85.81 187 THR A O 1
ATOM 1502 N N . ILE A 1 188 ? -2.730 2.517 17.959 1.00 85.19 188 ILE A N 1
ATOM 1503 C CA . ILE A 1 188 ? -4.145 2.193 17.752 1.00 85.19 188 ILE A CA 1
ATOM 1504 C C . ILE A 1 188 ? -5.017 3.028 18.692 1.00 85.19 188 ILE A C 1
ATOM 1506 O O . ILE A 1 188 ? -5.970 3.640 18.225 1.00 85.19 188 ILE A O 1
ATOM 1510 N N . GLU A 1 189 ? -4.656 3.145 19.972 1.00 87.56 189 GLU A N 1
ATOM 1511 C CA . GLU A 1 189 ? -5.374 4.002 20.925 1.00 87.56 189 GLU A CA 1
ATOM 1512 C C . GLU A 1 189 ? -5.336 5.476 20.507 1.00 87.56 189 GLU A C 1
ATOM 1514 O O . GLU A 1 189 ? -6.369 6.138 20.486 1.00 87.56 189 GLU A O 1
ATOM 1519 N N . LYS A 1 190 ? -4.181 5.980 20.054 1.00 88.19 190 LYS A N 1
ATOM 1520 C CA . LYS A 1 190 ? -4.078 7.344 19.504 1.00 88.19 190 LYS A CA 1
ATOM 1521 C C . LYS A 1 190 ? -4.904 7.552 18.239 1.00 88.19 190 LYS A C 1
ATOM 1523 O O . LYS A 1 190 ? -5.297 8.680 17.965 1.00 88.19 190 LYS A O 1
ATOM 1528 N N . ILE A 1 191 ? -5.082 6.521 17.412 1.00 87.31 191 ILE A N 1
ATOM 1529 C CA . ILE A 1 191 ? -5.950 6.617 16.238 1.00 87.31 191 ILE A CA 1
ATOM 1530 C C . ILE A 1 191 ? -7.409 6.620 16.682 1.00 87.31 191 ILE A C 1
ATOM 1532 O O . ILE A 1 191 ? -8.150 7.477 16.220 1.00 87.31 191 ILE A O 1
ATOM 1536 N N . TYR A 1 192 ? -7.788 5.732 17.599 1.00 87.88 192 TYR A N 1
ATOM 1537 C CA . TYR A 1 192 ? -9.132 5.675 18.163 1.00 87.88 192 TYR A CA 1
ATOM 1538 C C . TYR A 1 192 ? -9.559 7.039 18.713 1.00 87.88 192 TYR A C 1
ATOM 1540 O O . TYR A 1 192 ? -10.505 7.630 18.209 1.00 87.88 192 TYR A O 1
ATOM 1548 N N . SER A 1 193 ? -8.774 7.612 19.631 1.00 89.12 193 SER A N 1
ATOM 1549 C CA . SER A 1 193 ? -9.046 8.934 20.216 1.00 89.12 193 SER A CA 1
ATOM 1550 C C . SER A 1 193 ? -8.955 10.094 19.220 1.00 89.12 193 SER A C 1
ATOM 1552 O O . SER A 1 193 ? -9.352 11.207 19.536 1.00 89.12 193 SER A O 1
ATOM 1554 N N . ALA A 1 194 ? -8.366 9.888 18.039 1.00 88.75 194 ALA A N 1
ATOM 1555 C CA . ALA A 1 194 ? -8.367 10.904 16.992 1.00 88.75 194 ALA A CA 1
ATOM 1556 C C . ALA A 1 194 ? -9.648 10.871 16.147 1.00 88.75 194 ALA A C 1
ATOM 1558 O O . ALA A 1 194 ? -9.926 11.866 15.473 1.00 88.75 194 ALA A O 1
ATOM 1559 N N . ILE A 1 195 ? -10.365 9.746 16.146 1.00 89.19 195 ILE A N 1
ATOM 1560 C CA . ILE A 1 195 ? -11.608 9.533 15.400 1.00 89.19 195 ILE A CA 1
ATOM 1561 C C . ILE A 1 195 ? -12.811 9.838 16.299 1.00 89.19 195 ILE A C 1
ATOM 1563 O O . ILE A 1 195 ? -13.663 10.594 15.857 1.00 89.19 195 ILE A O 1
ATOM 1567 N N . ASP A 1 196 ? -12.814 9.327 17.535 1.00 90.00 196 ASP A N 1
ATOM 1568 C CA . ASP A 1 196 ? -13.799 9.606 18.597 1.00 90.00 196 ASP A CA 1
ATOM 1569 C C . ASP A 1 196 ? -13.691 11.083 19.023 1.00 90.00 196 ASP A C 1
ATOM 1571 O O . ASP A 1 196 ? -12.813 11.446 19.815 1.00 90.00 196 ASP A O 1
ATOM 1575 N N . LYS A 1 197 ? -14.475 11.975 18.400 1.00 86.69 197 LYS A N 1
ATOM 1576 C CA . LYS A 1 197 ? -14.347 13.431 18.610 1.00 86.69 197 LYS A CA 1
ATOM 1577 C C . LYS A 1 197 ? -15.107 13.899 19.830 1.00 86.69 197 LYS A C 1
ATOM 1579 O O . LYS A 1 197 ? -14.690 14.878 20.456 1.00 86.69 197 LYS A O 1
ATOM 1584 N N . ASP A 1 198 ? -16.237 13.265 20.095 1.00 86.81 198 ASP A N 1
ATOM 1585 C CA . ASP A 1 198 ? -17.110 13.620 21.200 1.00 86.81 198 ASP A CA 1
ATOM 1586 C C . ASP A 1 198 ? -16.668 12.977 22.524 1.00 86.81 198 ASP A C 1
ATOM 1588 O O . ASP A 1 198 ? -17.074 13.437 23.593 1.00 86.81 198 ASP A O 1
ATOM 1592 N N . GLY A 1 199 ? -15.760 11.996 22.468 1.00 85.94 199 GLY A N 1
ATOM 1593 C CA . GLY A 1 199 ? -15.242 11.304 23.639 1.00 85.94 199 GLY A CA 1
ATOM 1594 C C . GLY A 1 199 ? -16.267 10.351 24.242 1.00 85.94 199 GLY A C 1
ATOM 1595 O O . GLY A 1 199 ? -16.177 10.051 25.437 1.00 85.94 199 GLY A O 1
ATOM 1596 N N . SER A 1 200 ? -17.241 9.896 23.448 1.00 88.56 200 SER A N 1
ATOM 1597 C CA . SER A 1 200 ? -18.277 8.952 23.870 1.00 88.56 200 SER A CA 1
ATOM 1598 C C . SER A 1 200 ? -17.693 7.599 24.278 1.00 88.56 200 SER A C 1
ATOM 1600 O O . SER A 1 200 ? -18.307 6.857 25.048 1.00 88.56 200 SER A O 1
ATOM 1602 N N . GLY A 1 201 ? -16.481 7.281 23.808 1.00 86.06 201 GLY A N 1
ATOM 1603 C CA . GLY A 1 201 ? -15.861 5.981 24.011 1.00 86.06 201 GLY A CA 1
ATOM 1604 C C . GLY A 1 201 ? -16.352 4.931 23.018 1.00 86.06 201 GLY A C 1
ATOM 1605 O O . GLY A 1 201 ? -15.943 3.774 23.132 1.00 86.06 201 GLY A O 1
ATOM 1606 N N . THR A 1 202 ? -17.141 5.329 22.022 1.00 90.00 202 THR A N 1
ATOM 1607 C CA . THR A 1 202 ? -17.597 4.543 20.866 1.00 90.00 202 THR A CA 1
ATOM 1608 C C . THR A 1 202 ? -17.400 5.362 19.592 1.00 90.00 202 THR A C 1
ATOM 1610 O O . THR A 1 202 ? -17.260 6.572 19.669 1.00 90.00 202 THR A O 1
ATOM 1613 N N . LEU A 1 203 ? -17.364 4.730 18.420 1.00 90.50 203 LEU A N 1
ATOM 1614 C CA . LEU A 1 203 ? -17.344 5.458 17.150 1.00 90.50 203 LEU A CA 1
ATOM 1615 C C . LEU A 1 203 ? -18.709 5.409 16.487 1.00 90.50 203 LEU A C 1
ATOM 1617 O O . LEU A 1 203 ? -19.190 4.320 16.172 1.00 90.50 203 LEU A O 1
ATOM 1621 N N . GLU A 1 204 ? -19.292 6.565 16.199 1.00 91.31 204 GLU A N 1
ATOM 1622 C CA . GLU A 1 204 ? -20.472 6.636 15.338 1.00 91.31 204 GLU A CA 1
ATOM 1623 C C . GLU A 1 204 ? -20.092 6.435 13.863 1.00 91.31 204 GLU A C 1
ATOM 1625 O O . GLU A 1 204 ? -18.950 6.650 13.432 1.00 91.31 204 GLU A O 1
ATOM 1630 N N . LYS A 1 205 ? -21.071 6.041 13.043 1.00 88.56 205 LYS A N 1
ATOM 1631 C CA . LYS A 1 205 ? -20.851 5.792 11.613 1.00 88.56 205 LYS A CA 1
ATOM 1632 C C . LYS A 1 205 ? -20.307 7.023 10.897 1.00 88.56 205 LYS A C 1
ATOM 1634 O O . LYS A 1 205 ? -19.378 6.919 10.095 1.00 88.56 205 LYS A O 1
ATOM 1639 N N . GLU A 1 206 ? -20.851 8.196 11.187 1.00 88.12 206 GLU A N 1
ATOM 1640 C CA . GLU A 1 206 ? -20.419 9.463 10.609 1.00 88.12 206 GLU A CA 1
ATOM 1641 C C . GLU A 1 206 ? -18.970 9.804 10.977 1.00 88.12 206 GLU A C 1
ATOM 1643 O O . GLU A 1 206 ? -18.215 10.251 10.104 1.00 88.12 206 GLU A O 1
ATOM 1648 N N . GLU A 1 207 ? -18.571 9.576 12.232 1.00 88.50 207 GLU A N 1
ATOM 1649 C CA . GLU A 1 207 ? -17.194 9.770 12.698 1.00 88.50 207 GLU A CA 1
ATOM 1650 C C . GLU A 1 207 ? -16.245 8.814 11.982 1.00 88.50 207 GLU A C 1
ATOM 1652 O O . GLU A 1 207 ? -15.227 9.238 11.429 1.00 88.50 207 GLU A O 1
ATOM 1657 N N . PHE A 1 208 ? -16.609 7.535 11.897 1.00 88.06 208 PHE A N 1
ATOM 1658 C CA . PHE A 1 208 ? -15.825 6.545 11.176 1.00 88.06 208 PHE A CA 1
ATOM 1659 C C . PHE A 1 208 ? -15.660 6.926 9.699 1.00 88.06 208 PHE A C 1
ATOM 1661 O O . PHE A 1 208 ? -14.537 7.032 9.209 1.00 88.06 208 PHE A O 1
ATOM 1668 N N . LEU A 1 209 ? -16.745 7.206 8.973 1.00 85.50 209 LEU A N 1
ATOM 1669 C CA . LEU A 1 209 ? -16.676 7.500 7.537 1.00 85.50 209 LEU A CA 1
ATOM 1670 C C . LEU A 1 209 ? -15.849 8.760 7.222 1.00 85.50 209 LEU A C 1
ATOM 1672 O O . LEU A 1 209 ? -15.153 8.802 6.200 1.00 85.50 209 LEU A O 1
ATOM 1676 N N . LYS A 1 210 ? -15.907 9.788 8.078 1.00 84.88 210 LYS A N 1
ATOM 1677 C CA . LYS A 1 210 ? -15.202 11.061 7.856 1.00 84.88 210 LYS A CA 1
ATOM 1678 C C . LYS A 1 210 ? -13.772 11.036 8.385 1.00 84.88 210 LYS A C 1
ATOM 1680 O O . LYS A 1 210 ? -12.837 11.340 7.641 1.00 84.88 210 LYS A O 1
ATOM 1685 N N . GLU A 1 211 ? -13.585 10.668 9.645 1.00 87.88 211 GLU A N 1
ATOM 1686 C CA . GLU A 1 211 ? -12.316 10.845 10.350 1.00 87.88 211 GLU A CA 1
ATOM 1687 C C . GLU A 1 211 ? -11.361 9.672 10.124 1.00 87.88 211 GLU A C 1
ATOM 1689 O O . GLU A 1 211 ? -10.156 9.896 9.963 1.00 87.88 211 GLU A O 1
ATOM 1694 N N . PHE A 1 212 ? -11.862 8.433 10.003 1.00 84.69 212 PHE A N 1
ATOM 1695 C CA . PHE A 1 212 ? -11.004 7.271 9.734 1.00 84.69 212 PHE A CA 1
ATOM 1696 C C . PHE A 1 212 ? -10.207 7.476 8.443 1.00 84.69 212 PHE A C 1
ATOM 1698 O O . PHE A 1 212 ? -8.987 7.297 8.422 1.00 84.69 212 PHE A O 1
ATOM 1705 N N . ARG A 1 213 ? -10.864 7.954 7.378 1.00 82.56 213 ARG A N 1
ATOM 1706 C CA . ARG A 1 213 ? -10.205 8.254 6.100 1.00 82.56 213 ARG A CA 1
ATOM 1707 C C . ARG A 1 213 ? -9.083 9.275 6.258 1.00 82.56 213 ARG A C 1
ATOM 1709 O O . ARG A 1 213 ? -7.996 9.080 5.718 1.00 82.56 213 ARG A O 1
ATOM 1716 N N . VAL A 1 214 ? -9.331 10.357 6.994 1.00 84.88 214 VAL A N 1
ATOM 1717 C CA . VAL A 1 214 ? -8.352 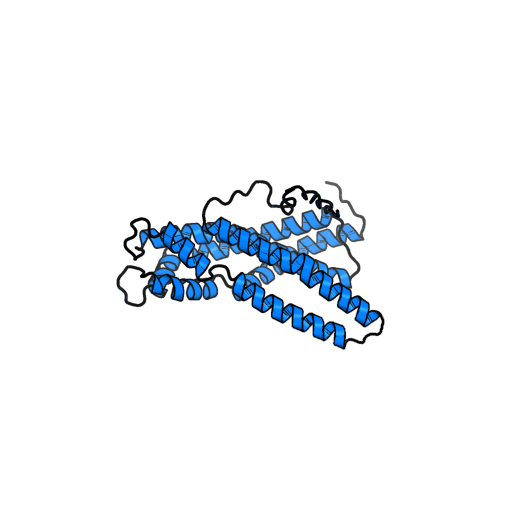11.431 7.213 1.00 84.88 214 VAL A CA 1
ATOM 1718 C C . VAL A 1 214 ? -7.143 10.909 7.985 1.00 84.88 214 VAL A C 1
ATOM 1720 O O . VAL A 1 214 ? -5.996 11.173 7.606 1.00 84.88 214 VAL A O 1
ATOM 1723 N N . VAL A 1 215 ? -7.377 10.133 9.046 1.00 86.12 215 VAL A N 1
ATOM 1724 C CA . VAL A 1 215 ? -6.300 9.568 9.864 1.00 86.12 215 VAL A CA 1
ATOM 1725 C C . VAL A 1 215 ? -5.482 8.547 9.074 1.00 86.12 215 VAL A C 1
ATOM 1727 O O . VAL A 1 215 ? -4.246 8.589 9.114 1.00 86.12 215 VAL A O 1
ATOM 1730 N N . ILE A 1 216 ? -6.143 7.670 8.317 1.00 82.31 216 ILE A N 1
ATOM 1731 C CA . ILE A 1 216 ? -5.478 6.674 7.479 1.00 82.31 216 ILE A CA 1
ATOM 1732 C C . ILE A 1 216 ? -4.705 7.332 6.337 1.00 82.31 216 ILE A C 1
ATOM 1734 O O . ILE A 1 216 ? -3.545 6.984 6.151 1.00 82.31 216 ILE A O 1
ATOM 1738 N N . GLU A 1 217 ? -5.242 8.331 5.634 1.00 81.81 217 GLU A N 1
ATOM 1739 C CA . GLU A 1 217 ? -4.494 9.050 4.589 1.00 81.81 217 GLU A CA 1
ATOM 1740 C C . GLU A 1 217 ? -3.262 9.758 5.176 1.00 81.81 217 GLU A C 1
ATOM 1742 O O . GLU A 1 217 ? -2.171 9.724 4.608 1.00 81.81 217 GLU A O 1
ATOM 1747 N N . LYS A 1 218 ? -3.378 10.346 6.373 1.00 85.12 218 LYS A N 1
ATOM 1748 C CA . LYS A 1 218 ? -2.239 10.992 7.041 1.00 85.12 218 LYS A CA 1
ATOM 1749 C C . LYS A 1 218 ? -1.135 10.001 7.415 1.00 85.12 218 LYS A C 1
ATOM 1751 O O . LYS A 1 218 ? 0.037 10.385 7.425 1.00 85.12 218 LYS A O 1
ATOM 1756 N N . ARG A 1 219 ? -1.485 8.759 7.757 1.00 82.81 219 ARG A N 1
ATOM 1757 C CA . ARG A 1 219 ? -0.539 7.742 8.251 1.00 82.81 219 ARG A CA 1
ATOM 1758 C C . ARG A 1 219 ? -0.056 6.774 7.179 1.00 82.81 219 ARG A C 1
ATOM 1760 O O . ARG A 1 219 ? 1.087 6.349 7.273 1.00 82.81 219 ARG A O 1
ATOM 1767 N N . CYS A 1 220 ? -0.896 6.467 6.197 1.00 79.62 220 CYS A N 1
ATOM 1768 C CA . CYS A 1 220 ? -0.742 5.430 5.172 1.00 79.62 220 CYS A CA 1
ATOM 1769 C C . CYS A 1 220 ? -0.923 5.954 3.734 1.00 79.62 220 CYS A C 1
ATOM 1771 O O . CYS A 1 220 ? -0.949 5.162 2.796 1.00 79.62 220 CYS A O 1
ATOM 1773 N N . GLY A 1 221 ? -1.048 7.268 3.542 1.00 79.06 221 GLY A N 1
ATOM 1774 C CA . GLY A 1 221 ? -1.297 7.869 2.236 1.00 79.06 221 GLY A CA 1
ATOM 1775 C C . GLY A 1 221 ? -0.082 7.919 1.311 1.00 79.06 221 GLY A C 1
ATOM 1776 O O . GLY A 1 221 ? 1.020 7.431 1.589 1.00 79.06 221 GLY A O 1
ATOM 1777 N N . GLN A 1 222 ? -0.278 8.580 0.171 1.00 78.31 222 GLN A N 1
ATOM 1778 C CA . GLN A 1 222 ? 0.696 8.616 -0.929 1.00 78.31 222 GLN A CA 1
ATOM 1779 C C . GLN A 1 222 ? 2.056 9.187 -0.522 1.00 78.31 222 GLN A C 1
ATOM 1781 O O . GLN A 1 222 ? 3.093 8.719 -0.993 1.00 78.31 222 GLN A O 1
ATOM 1786 N N . LYS A 1 223 ? 2.074 10.186 0.370 1.00 83.12 223 LYS A N 1
ATOM 1787 C CA . LYS A 1 223 ? 3.321 10.800 0.851 1.00 83.12 223 LYS A CA 1
ATOM 1788 C C . LYS A 1 223 ? 4.196 9.783 1.586 1.00 83.12 223 LYS A C 1
ATOM 1790 O O . LYS A 1 223 ? 5.417 9.815 1.445 1.00 83.12 223 LYS A O 1
ATOM 1795 N N . GLN A 1 224 ? 3.593 8.886 2.361 1.00 85.44 224 GLN A N 1
ATOM 1796 C CA . GLN A 1 224 ? 4.294 7.845 3.108 1.00 85.44 224 GLN A CA 1
ATOM 1797 C C . GLN A 1 224 ? 4.756 6.726 2.178 1.00 85.44 224 GLN A C 1
ATOM 1799 O O . GLN A 1 224 ? 5.920 6.334 2.248 1.00 85.44 224 GLN A O 1
ATOM 1804 N N . VAL A 1 225 ? 3.904 6.305 1.238 1.00 83.62 225 VAL A N 1
ATOM 1805 C CA . VAL A 1 225 ? 4.278 5.356 0.175 1.00 83.62 225 VAL A CA 1
ATOM 1806 C C . VAL A 1 225 ? 5.483 5.866 -0.619 1.00 83.62 225 VAL A C 1
ATOM 1808 O O . VAL A 1 225 ? 6.425 5.121 -0.879 1.00 83.62 225 VAL A O 1
ATOM 1811 N N . GLU A 1 226 ? 5.496 7.150 -0.972 1.00 84.81 226 GLU A N 1
ATOM 1812 C CA . GLU A 1 226 ? 6.600 7.774 -1.701 1.00 84.81 226 GLU A CA 1
ATOM 1813 C C . GLU A 1 226 ? 7.898 7.804 -0.880 1.00 84.81 226 GLU A C 1
ATOM 1815 O O . GLU A 1 226 ? 8.971 7.489 -1.400 1.00 84.81 226 GLU A O 1
ATOM 1820 N N . LYS A 1 227 ? 7.817 8.134 0.416 1.00 89.31 227 LYS A N 1
ATOM 1821 C CA . LYS A 1 227 ? 8.971 8.070 1.328 1.00 89.31 227 LYS A CA 1
ATOM 1822 C C . LYS A 1 227 ? 9.539 6.652 1.413 1.00 89.31 227 LYS A C 1
ATOM 1824 O O . LYS A 1 227 ? 10.750 6.484 1.283 1.00 89.31 227 LYS A O 1
ATOM 1829 N N . LEU A 1 228 ? 8.679 5.646 1.574 1.00 88.56 228 LEU A N 1
ATOM 1830 C CA . LEU A 1 228 ? 9.081 4.238 1.612 1.00 88.56 228 LEU A CA 1
ATOM 1831 C C . LEU A 1 228 ? 9.738 3.807 0.308 1.00 88.56 228 LEU A C 1
ATOM 1833 O O . LEU A 1 228 ? 10.811 3.214 0.343 1.00 88.56 228 LEU A O 1
ATOM 1837 N N . ARG A 1 229 ? 9.165 4.177 -0.841 1.00 91.06 229 ARG A N 1
ATOM 1838 C CA . ARG A 1 229 ? 9.763 3.886 -2.149 1.00 91.06 229 ARG A CA 1
ATOM 1839 C C . ARG A 1 229 ? 11.188 4.426 -2.250 1.00 91.06 229 ARG A C 1
ATOM 1841 O O . ARG A 1 229 ? 12.077 3.715 -2.698 1.00 91.06 229 ARG A O 1
ATOM 1848 N N . LYS A 1 230 ? 11.432 5.665 -1.809 1.00 91.00 230 LYS A N 1
ATOM 1849 C CA . LYS A 1 230 ? 12.783 6.261 -1.807 1.00 91.00 230 LYS A CA 1
ATOM 1850 C C . LYS A 1 230 ? 13.756 5.519 -0.887 1.00 91.00 230 LYS A C 1
ATOM 1852 O O . LYS A 1 230 ? 14.945 5.469 -1.183 1.00 91.00 230 LYS A O 1
ATOM 1857 N N . ILE A 1 231 ? 13.280 4.971 0.229 1.00 92.62 231 ILE A N 1
ATOM 1858 C CA . ILE A 1 231 ? 14.099 4.132 1.113 1.00 92.62 231 ILE A CA 1
ATOM 1859 C C . ILE A 1 231 ? 14.439 2.815 0.414 1.00 92.62 231 ILE A C 1
ATOM 1861 O O . ILE A 1 231 ? 15.615 2.488 0.324 1.00 92.62 231 ILE A O 1
ATOM 1865 N N . VAL A 1 232 ? 13.441 2.128 -0.150 1.00 91.50 232 VAL A N 1
ATOM 1866 C CA . VAL A 1 232 ? 13.623 0.857 -0.870 1.00 91.50 232 VAL A CA 1
ATOM 1867 C C . VAL A 1 232 ? 14.587 1.014 -2.043 1.00 91.50 232 VAL A C 1
ATOM 1869 O O . VAL A 1 232 ? 15.477 0.190 -2.211 1.00 91.50 232 VAL A O 1
ATOM 1872 N N . VAL A 1 233 ? 14.469 2.092 -2.825 1.00 88.56 233 VAL A N 1
ATOM 1873 C CA . VAL A 1 233 ? 15.416 2.386 -3.914 1.00 88.56 233 VAL A CA 1
ATOM 1874 C C . VAL A 1 233 ? 16.845 2.471 -3.381 1.00 88.56 233 VAL A C 1
ATOM 1876 O O . VAL A 1 233 ? 17.709 1.777 -3.895 1.00 88.56 233 VAL A O 1
ATOM 1879 N N . ARG A 1 234 ? 17.089 3.262 -2.329 1.00 89.25 234 ARG A N 1
ATOM 1880 C CA . ARG A 1 234 ? 18.435 3.417 -1.751 1.00 89.25 234 ARG A CA 1
ATOM 1881 C C . ARG A 1 234 ? 18.985 2.115 -1.164 1.00 89.25 234 ARG A C 1
ATOM 1883 O O . ARG A 1 23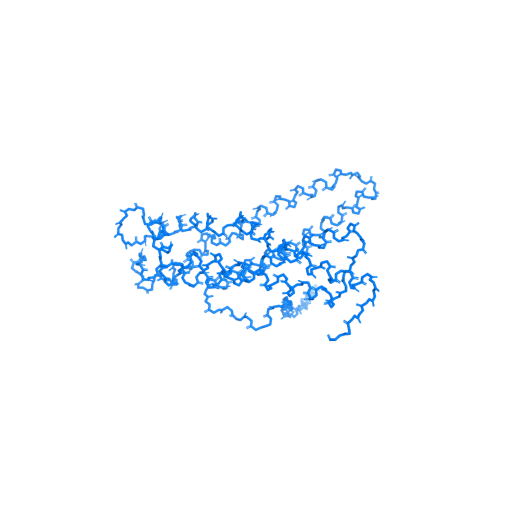4 ? 20.164 1.836 -1.318 1.00 89.25 234 ARG A O 1
ATOM 1890 N N . ASP A 1 235 ? 18.139 1.328 -0.502 1.00 91.44 235 ASP A N 1
ATOM 1891 C CA . ASP A 1 235 ? 18.523 0.046 0.109 1.00 91.44 235 ASP A CA 1
ATOM 1892 C C . ASP A 1 235 ? 18.873 -1.015 -0.947 1.00 91.44 235 ASP A C 1
ATOM 1894 O O . ASP A 1 235 ? 19.708 -1.880 -0.708 1.00 91.44 235 ASP A O 1
ATOM 1898 N N . THR A 1 236 ? 18.264 -0.931 -2.134 1.00 89.94 236 THR A N 1
ATOM 1899 C CA . THR A 1 236 ? 18.426 -1.928 -3.206 1.00 89.94 236 THR A CA 1
ATOM 1900 C C . THR A 1 236 ? 19.362 -1.496 -4.330 1.00 89.94 236 THR A C 1
ATOM 1902 O O . THR A 1 236 ? 19.724 -2.325 -5.160 1.00 89.94 236 THR A O 1
ATOM 1905 N N . GLU A 1 237 ? 19.784 -0.231 -4.363 1.00 86.94 237 GLU A N 1
ATOM 1906 C CA . GLU A 1 237 ? 20.562 0.361 -5.456 1.00 86.94 237 GLU A CA 1
ATOM 1907 C C . GLU A 1 237 ? 21.833 -0.432 -5.774 1.00 86.94 237 GLU A C 1
ATOM 1909 O O . GLU A 1 237 ? 22.053 -0.800 -6.927 1.00 86.94 237 GLU A O 1
ATOM 1914 N N . ARG A 1 238 ? 22.631 -0.768 -4.753 1.00 85.88 238 ARG A N 1
ATOM 1915 C CA . ARG A 1 238 ? 23.868 -1.543 -4.928 1.00 85.88 238 ARG A CA 1
ATOM 1916 C C . ARG A 1 238 ? 23.594 -2.922 -5.531 1.00 85.88 238 ARG A C 1
ATOM 1918 O O . ARG A 1 238 ? 24.181 -3.271 -6.549 1.00 85.88 238 ARG A O 1
ATOM 1925 N N . ASP A 1 239 ? 22.681 -3.679 -4.931 1.00 87.56 239 ASP A N 1
ATOM 1926 C CA . ASP A 1 239 ? 22.362 -5.043 -5.363 1.00 87.56 239 ASP A CA 1
ATOM 1927 C C . ASP A 1 239 ? 21.787 -5.049 -6.797 1.00 87.56 239 ASP A C 1
ATOM 1929 O O . ASP A 1 239 ? 22.042 -5.951 -7.595 1.00 87.56 239 ASP A O 1
ATOM 1933 N N . ILE A 1 240 ? 21.034 -4.008 -7.163 1.00 85.62 240 ILE A N 1
ATOM 1934 C CA . ILE A 1 240 ? 20.507 -3.814 -8.517 1.00 85.62 240 ILE A CA 1
ATOM 1935 C C . ILE A 1 240 ? 21.633 -3.492 -9.512 1.00 85.62 240 ILE A C 1
ATOM 1937 O O . ILE A 1 240 ? 21.661 -4.071 -10.600 1.00 85.62 240 ILE A O 1
ATOM 1941 N N . LEU A 1 241 ? 22.572 -2.610 -9.154 1.00 81.94 241 LEU A N 1
ATOM 1942 C CA . LEU A 1 241 ? 23.746 -2.296 -9.977 1.00 81.94 241 LEU A CA 1
ATOM 1943 C C . LEU A 1 241 ? 24.625 -3.532 -10.209 1.00 81.94 241 LEU A C 1
ATOM 1945 O O . LEU A 1 241 ? 25.099 -3.750 -11.324 1.00 81.94 241 LEU A O 1
ATOM 1949 N N . GLU A 1 242 ? 24.795 -4.388 -9.204 1.00 84.25 242 GLU A N 1
ATOM 1950 C CA . GLU A 1 242 ? 25.492 -5.672 -9.350 1.00 84.25 242 GLU A CA 1
ATOM 1951 C C . GLU A 1 242 ? 24.790 -6.592 -10.365 1.00 84.25 242 GLU A C 1
ATOM 1953 O O . GLU A 1 242 ? 25.433 -7.188 -11.231 1.00 84.25 242 GLU A O 1
ATOM 1958 N N . ILE A 1 243 ? 23.454 -6.654 -10.346 1.00 83.44 243 ILE A N 1
ATOM 1959 C CA . ILE A 1 243 ? 22.689 -7.428 -11.338 1.00 83.44 243 ILE A CA 1
ATOM 1960 C C . ILE A 1 243 ? 22.841 -6.830 -12.749 1.00 83.44 243 ILE A C 1
ATOM 1962 O O . ILE A 1 243 ? 22.975 -7.573 -13.729 1.00 83.44 243 ILE A O 1
ATOM 1966 N N . TYR A 1 244 ? 22.858 -5.501 -12.881 1.00 77.81 244 TYR A N 1
ATOM 1967 C CA . TYR A 1 244 ? 23.077 -4.848 -14.175 1.00 77.81 244 TYR A CA 1
ATOM 1968 C C . TYR A 1 244 ? 24.484 -5.069 -14.717 1.00 77.81 244 TYR A C 1
ATOM 1970 O O . TYR A 1 244 ? 24.639 -5.432 -15.882 1.00 77.81 244 TYR A O 1
ATOM 1978 N N . THR A 1 245 ? 25.510 -4.909 -13.888 1.00 77.44 245 THR A N 1
ATOM 1979 C CA . THR A 1 245 ? 26.905 -5.117 -14.300 1.00 77.44 245 THR A CA 1
ATOM 1980 C C . THR A 1 245 ? 27.154 -6.564 -14.725 1.00 77.44 245 THR A C 1
ATOM 1982 O O . THR A 1 245 ? 27.814 -6.790 -15.741 1.00 77.44 245 THR A O 1
ATOM 1985 N N . ALA A 1 246 ? 26.542 -7.547 -14.056 1.00 76.00 246 ALA A N 1
ATOM 1986 C CA . ALA A 1 246 ? 26.550 -8.942 -14.505 1.00 76.00 246 ALA A CA 1
ATOM 1987 C C . ALA A 1 246 ? 25.871 -9.132 -15.878 1.00 76.00 246 ALA A C 1
ATOM 1989 O O . ALA A 1 246 ? 26.314 -9.951 -16.681 1.00 76.00 246 ALA A O 1
ATOM 1990 N N . THR A 1 247 ? 24.831 -8.344 -16.177 1.00 70.44 247 THR A N 1
ATOM 1991 C CA . THR A 1 247 ? 24.146 -8.364 -17.482 1.00 70.44 247 THR A CA 1
ATOM 1992 C C . THR A 1 247 ? 25.044 -7.836 -18.600 1.00 70.44 247 THR A C 1
ATOM 1994 O O . THR A 1 247 ? 25.139 -8.462 -19.651 1.00 70.44 247 THR A O 1
ATOM 1997 N N . VAL A 1 248 ? 25.709 -6.699 -18.374 1.00 67.00 248 VAL A N 1
ATOM 1998 C CA . VAL A 1 248 ? 26.536 -6.013 -19.384 1.00 67.00 248 VAL A CA 1
ATOM 1999 C C . VAL A 1 248 ? 27.852 -6.747 -19.641 1.00 67.00 248 VAL A C 1
ATOM 2001 O O . VAL A 1 248 ? 28.308 -6.828 -20.775 1.00 67.00 248 VAL A O 1
ATOM 2004 N N . THR A 1 249 ? 28.467 -7.310 -18.601 1.00 67.44 249 THR A N 1
ATOM 2005 C CA . THR A 1 249 ? 29.786 -7.956 -18.713 1.00 67.44 249 THR A CA 1
ATOM 2006 C C . THR A 1 249 ? 29.729 -9.400 -19.213 1.00 67.44 249 THR A C 1
ATOM 2008 O O . THR A 1 249 ? 30.776 -10.028 -19.355 1.00 67.44 249 THR A O 1
ATOM 2011 N N . GLY A 1 250 ? 28.534 -9.967 -19.426 1.00 60.59 250 GLY A N 1
ATOM 2012 C CA . GLY A 1 250 ? 28.365 -11.382 -19.778 1.00 60.59 250 GLY A CA 1
ATOM 2013 C C . GLY A 1 250 ? 28.866 -12.353 -18.700 1.00 60.59 250 GLY A C 1
ATOM 2014 O O . GLY A 1 250 ? 28.874 -13.566 -18.922 1.00 60.59 250 GLY A O 1
ATOM 2015 N N . LYS A 1 251 ? 29.270 -11.848 -17.523 1.00 53.06 251 LYS A N 1
ATOM 2016 C CA . LYS A 1 251 ? 29.696 -12.651 -16.378 1.00 53.06 251 LYS A CA 1
ATOM 2017 C C . LYS A 1 251 ? 28.471 -13.290 -15.735 1.00 53.06 251 LYS A C 1
ATOM 2019 O O . LYS A 1 251 ? 27.970 -12.855 -14.701 1.00 53.06 251 LYS A O 1
ATOM 2024 N N . ASN A 1 252 ? 28.012 -14.378 -16.342 1.00 45.03 252 ASN A N 1
ATOM 2025 C CA . ASN A 1 252 ? 27.296 -15.425 -15.629 1.00 45.03 252 ASN A CA 1
ATOM 2026 C C . ASN A 1 252 ? 28.276 -16.079 -14.638 1.00 45.03 252 ASN A C 1
ATOM 2028 O O . ASN A 1 252 ? 28.763 -17.174 -14.893 1.00 45.03 252 ASN A O 1
ATOM 2032 N N . ASN A 1 253 ? 28.593 -15.429 -13.517 1.00 41.22 253 ASN A N 1
ATOM 2033 C CA . ASN A 1 253 ? 29.174 -16.155 -12.384 1.00 41.22 253 ASN A CA 1
ATOM 2034 C C . ASN A 1 253 ? 28.031 -17.052 -11.851 1.00 41.22 253 ASN A C 1
ATOM 2036 O O . ASN A 1 253 ? 27.001 -16.521 -11.436 1.00 41.22 253 ASN A O 1
ATOM 2040 N N . LEU A 1 254 ? 27.983 -18.368 -12.108 1.00 41.47 254 LEU A N 1
ATOM 2041 C CA . LEU A 1 254 ? 28.858 -19.449 -11.618 1.00 41.47 254 LEU A CA 1
ATOM 2042 C C . LEU A 1 254 ? 29.015 -19.408 -10.094 1.00 41.47 254 LEU A C 1
ATOM 2044 O O . LEU A 1 254 ? 30.074 -19.050 -9.592 1.00 41.47 254 LEU A O 1
ATOM 2048 N N . ALA A 1 255 ? 27.917 -19.721 -9.399 1.00 31.84 255 ALA A N 1
ATOM 2049 C CA . ALA A 1 255 ? 27.806 -20.579 -8.209 1.00 31.84 255 ALA A CA 1
ATOM 2050 C C . ALA A 1 255 ? 26.342 -20.574 -7.738 1.00 31.84 255 ALA A C 1
ATOM 2052 O O . ALA A 1 255 ? 25.768 -19.466 -7.609 1.00 31.84 255 ALA A O 1
#

Organism: NCBI:txid641309

Secondary structure (DSSP, 8-state):
---PPP---------PPPPPTT-TT----SHHHHHHHHHHHHHHHIIIIIIHHHHHHHHHHIIIII-HHHHHHHHHHHHHHHHHHHHHT-TT-HHHHHHHHHHH--S--SEE-HHHHHHHHHHHHHHHHHHHHHHHHHHHHHHHHHHHHTTT----HHHHHHHHHHHHHHHHHHHHHHHHHHTSHHHHHHHHHHH-SS--SSEEHHHIIIIIHHHHHHHHSHHHHHHHHHHHHHHHHHHHHHHHHHHHT------

Radius of gyration: 23.2 Å; chains: 1; bounding box: 72×41×72 Å

Foldseek 3Di:
DDDDDDDDDDDDDPPPPDDPPPCVPDDQPDLLLVLLVVLLVLVCVLPPPPLVVQLVVQVVVCVVPPNCVSNVVSVVVSVVVVVVSCQVSVSQDLVSLVVLCPVLCPVVPQWHALVSLLVSLVSNLVSVLVSLLSVLLVVLLVVVVVVVVVVVQDDDPVLSVVLSVLLSVLRSVLSCVLSVVCNDPVNSVVLVPQLPPVPPNIHHSVSSSPRVSVSCCVRPNPVVSVVSSVVSCVSCVVVSVVSRVCRVVVPPDDD

pLDDT: mean 76.15, std 17.62, range [26.03, 93.88]

Sequence (255 aa):
HIRPQQETWMGCGNSKPPPPSGMEGMTPNNEISQLFLIDYKKMKANYTIKWTGRLMEARIRAEGGEGEEVLWMVEKQVEEEKAKVQKETAVMNAECLERIWNVYDKDKSGTMDKSEVTMLMKDYFSSAIVYFNLLVTDRTMEKLKGANGQYGITPNEKHTKKIRKVIEKSAKKHIGIWLGEINSKDTIEKIYSAIDKDGSGTLEKEEFLKEFRVVIEKRCGQKQVEKLRKIVVRDTERDILEIYTATVTGKNNLA